Protein AF-A0A835R8L6-F1 (afdb_monomer_lite)

Radius of gyration: 26.51 Å; chains: 1; bounding box: 68×53×68 Å

Foldseek 3Di:
DAADDPVCVVPPVLDDPVRGRPHPLLSDQEAEDPDDDDVVLVVVLVSCLVSQHKYWYKDDDVPDIDIDIDGHPPDDTPPPDDDDDPDDDDPCCLQQNPDDPVSVVCCVPVAVCCLQPNDPPDDGPVCVVVPPDDDDDPPPPLSDDDPPDDPVNSVQSCLCVPQAVSLVVSVVPVVVPPPHDRRDRDHPCNQDDPPPPDPQPPPPDPPDDDDDPDSCVSVVNPDPPDDDDSNRD

Structure (mmCIF, N/CA/C/O backbone):
data_AF-A0A835R8L6-F1
#
_entry.id   AF-A0A835R8L6-F1
#
loop_
_atom_site.group_PDB
_atom_site.id
_atom_site.type_symbol
_atom_site.label_atom_id
_atom_site.label_alt_id
_atom_site.label_comp_id
_atom_site.label_asym_id
_atom_site.label_entity_id
_atom_site.label_seq_id
_atom_site.pdbx_PDB_ins_code
_atom_site.Cartn_x
_atom_site.Cartn_y
_atom_site.Cartn_z
_atom_site.occupancy
_atom_site.B_iso_or_equiv
_atom_site.auth_seq_id
_atom_site.auth_comp_id
_atom_site.auth_asym_id
_atom_site.auth_atom_id
_atom_site.pdbx_PDB_model_num
ATOM 1 N N . MET A 1 1 ? -18.644 11.597 12.239 1.00 60.28 1 MET A N 1
ATOM 2 C CA . MET A 1 1 ? -18.758 10.488 13.216 1.00 60.28 1 MET A CA 1
ATOM 3 C C . MET A 1 1 ? -19.871 9.577 12.737 1.00 60.28 1 MET A C 1
ATOM 5 O O . MET A 1 1 ? -20.845 10.102 12.219 1.00 60.28 1 MET A O 1
ATOM 9 N N . ASP A 1 2 ? -19.718 8.259 12.864 1.00 77.31 2 ASP A N 1
ATOM 10 C CA . ASP A 1 2 ? -20.694 7.284 12.361 1.00 77.31 2 ASP A CA 1
ATOM 11 C C . ASP A 1 2 ? -21.928 7.202 13.287 1.00 77.31 2 ASP A C 1
ATOM 13 O O . ASP A 1 2 ? -21.902 6.578 14.355 1.00 77.31 2 ASP A O 1
ATOM 17 N N . THR A 1 3 ? -22.989 7.921 12.921 1.00 86.31 3 THR A N 1
ATOM 18 C CA . THR A 1 3 ? -24.247 8.023 13.678 1.00 86.31 3 THR A CA 1
ATOM 19 C C . THR A 1 3 ? -25.328 7.127 13.092 1.00 86.31 3 THR A C 1
ATOM 21 O O . THR A 1 3 ? -25.325 6.824 11.903 1.00 86.31 3 THR A O 1
ATOM 24 N N . ILE A 1 4 ? -26.270 6.695 13.929 1.00 87.81 4 ILE A N 1
ATOM 25 C CA . ILE A 1 4 ? -27.391 5.860 13.492 1.00 87.81 4 ILE A CA 1
ATOM 26 C C . ILE A 1 4 ? -28.404 6.726 12.751 1.00 87.81 4 ILE A C 1
ATOM 28 O O . ILE A 1 4 ? -28.969 7.664 13.316 1.00 87.81 4 ILE A O 1
ATOM 32 N N . GLU A 1 5 ? -28.676 6.361 11.507 1.00 90.75 5 GLU A N 1
ATOM 33 C CA . GLU A 1 5 ? -29.711 6.966 10.679 1.00 90.75 5 GLU A CA 1
ATOM 34 C C . GLU A 1 5 ? -30.917 6.039 10.535 1.00 90.75 5 GLU A C 1
ATOM 36 O O . GLU A 1 5 ? -30.797 4.814 10.603 1.00 90.75 5 GLU A O 1
ATOM 41 N N . VAL A 1 6 ? -32.083 6.615 10.228 1.00 90.44 6 VAL A N 1
ATOM 42 C CA . VAL A 1 6 ? -33.292 5.842 9.890 1.00 90.44 6 VAL A CA 1
ATOM 43 C C . VAL A 1 6 ? -33.015 4.883 8.725 1.00 90.44 6 VAL A C 1
ATOM 45 O O . VAL A 1 6 ? -33.456 3.736 8.743 1.00 90.44 6 VAL A O 1
ATOM 48 N N . SER A 1 7 ? -32.195 5.320 7.761 1.00 91.38 7 SER A N 1
ATOM 49 C CA . SER A 1 7 ? -31.757 4.524 6.611 1.00 91.38 7 SER A CA 1
ATOM 50 C C . SER A 1 7 ? -31.019 3.243 7.007 1.00 91.38 7 SER A C 1
ATOM 52 O O . SER A 1 7 ? -30.950 2.325 6.201 1.00 91.38 7 SER A O 1
ATOM 54 N N . ASN A 1 8 ? -30.433 3.161 8.208 1.00 88.19 8 ASN A N 1
ATOM 55 C CA . ASN A 1 8 ? -29.652 2.012 8.668 1.00 88.19 8 ASN A CA 1
ATOM 56 C C . ASN A 1 8 ? -30.533 0.884 9.229 1.00 88.19 8 ASN A C 1
ATOM 58 O O . ASN A 1 8 ? -30.139 -0.283 9.180 1.00 88.19 8 ASN A O 1
ATOM 62 N N . LEU A 1 9 ? -31.725 1.217 9.733 1.00 88.25 9 LEU A N 1
ATOM 63 C CA . LEU A 1 9 ? -32.583 0.299 10.491 1.00 88.25 9 LEU A CA 1
ATOM 64 C C . LEU A 1 9 ? -33.097 -0.885 9.660 1.00 88.25 9 LEU A C 1
ATOM 66 O O . LEU A 1 9 ? -33.403 -1.934 10.215 1.00 88.25 9 LEU A O 1
ATOM 70 N N . ASN A 1 10 ? -33.143 -0.755 8.332 1.00 89.44 10 ASN A N 1
ATOM 71 C CA . ASN A 1 10 ? -33.590 -1.823 7.435 1.00 89.44 10 ASN A CA 1
ATOM 72 C C . ASN A 1 10 ? -32.601 -2.999 7.315 1.00 89.44 10 ASN A C 1
ATOM 74 O O . ASN A 1 10 ? -32.997 -4.074 6.879 1.00 89.44 10 ASN A O 1
ATOM 78 N N . ARG A 1 11 ? -31.319 -2.795 7.654 1.00 87.12 11 ARG A N 1
ATOM 79 C CA . ARG A 1 11 ? -30.248 -3.795 7.463 1.00 87.12 11 ARG A CA 1
ATOM 80 C C . ARG A 1 11 ? -29.307 -3.957 8.659 1.00 87.12 11 ARG A C 1
ATOM 82 O O . ARG A 1 11 ? -28.435 -4.816 8.635 1.00 87.12 11 ARG A O 1
ATOM 89 N N . GLN A 1 12 ? -29.463 -3.141 9.702 1.00 85.06 12 GLN A N 1
ATOM 90 C CA . GLN A 1 12 ? -28.640 -3.163 10.916 1.00 85.06 12 GLN A CA 1
ATOM 91 C C . GLN A 1 12 ? -29.543 -3.408 12.130 1.00 85.06 12 GLN A C 1
ATOM 93 O O . GLN A 1 12 ? -29.882 -2.491 12.873 1.00 85.06 12 GLN A O 1
ATOM 98 N N . PHE A 1 13 ? -29.941 -4.671 12.315 1.00 85.88 13 PHE A N 1
ATOM 99 C CA . PHE A 1 13 ? -30.957 -5.110 13.286 1.00 85.88 13 PHE A CA 1
ATOM 100 C C . PHE A 1 13 ? -30.619 -4.823 14.762 1.00 85.88 13 PHE A C 1
ATOM 102 O O . PHE A 1 13 ? -31.497 -4.876 15.620 1.00 85.88 13 PHE A O 1
ATOM 109 N N . LEU A 1 14 ? -29.355 -4.517 15.071 1.00 82.44 14 LEU A N 1
ATOM 110 C CA . LEU A 1 14 ? -28.913 -4.121 16.412 1.00 82.44 14 LEU A CA 1
ATOM 111 C C . LEU A 1 14 ? -29.395 -2.712 16.800 1.00 82.44 14 LEU A C 1
ATOM 113 O O . LEU A 1 14 ? -29.395 -2.358 17.979 1.00 82.44 14 LEU A O 1
ATOM 117 N N . PHE A 1 15 ? -29.828 -1.904 15.829 1.00 89.19 15 PHE A N 1
ATOM 118 C CA . PHE A 1 15 ? -30.294 -0.543 16.059 1.00 89.19 15 PHE A CA 1
ATOM 119 C C . PHE A 1 15 ? -31.819 -0.458 16.060 1.00 89.19 15 PHE A C 1
ATOM 121 O O . PHE A 1 15 ? -32.512 -1.134 15.305 1.00 89.19 15 PHE A O 1
ATOM 128 N N . ARG A 1 16 ? -32.349 0.398 16.935 1.00 88.56 16 ARG A N 1
ATOM 129 C CA . ARG A 1 16 ? -33.781 0.671 17.081 1.00 88.56 16 ARG A CA 1
ATOM 130 C C . ARG A 1 16 ? -34.057 2.130 16.742 1.00 88.56 16 ARG A C 1
ATOM 132 O O . ARG A 1 16 ? -33.144 2.952 16.778 1.00 88.56 16 ARG A O 1
ATOM 139 N N . GLN A 1 17 ? -35.324 2.470 16.505 1.00 89.44 17 GLN A N 1
ATOM 140 C CA . GLN A 1 17 ? -35.743 3.857 16.263 1.00 89.44 17 GLN A CA 1
ATOM 141 C C . GLN A 1 17 ? -35.284 4.811 17.383 1.00 89.44 17 GLN A C 1
ATOM 143 O O . GLN A 1 17 ? -34.898 5.942 17.113 1.00 89.44 17 GLN A O 1
ATOM 148 N N . SER A 1 18 ? -35.244 4.333 18.632 1.00 89.56 18 SER A N 1
ATOM 149 C CA . SER A 1 18 ? -34.748 5.076 19.801 1.00 89.56 18 SER A CA 1
ATOM 150 C C . SER A 1 18 ? -33.251 5.407 19.758 1.00 89.56 18 SER A C 1
ATOM 152 O O . SER A 1 18 ? -32.790 6.248 20.527 1.00 89.56 18 SER A O 1
ATOM 154 N N . HIS A 1 19 ? -32.475 4.739 18.903 1.00 88.44 19 HIS A N 1
ATOM 155 C CA . HIS A 1 19 ? -31.030 4.936 18.788 1.00 88.44 19 HIS A CA 1
ATOM 156 C C . HIS A 1 19 ? -30.656 5.930 17.680 1.00 88.44 19 HIS A C 1
ATOM 158 O O . HIS A 1 19 ? -29.487 6.292 17.569 1.00 88.44 19 HIS A O 1
ATOM 164 N N . VAL A 1 20 ? -31.616 6.390 16.870 1.00 88.94 20 VAL A N 1
ATOM 165 C CA . VAL A 1 20 ? -31.370 7.353 15.785 1.00 88.94 20 VAL A CA 1
ATOM 166 C C . VAL A 1 20 ? -30.758 8.642 16.346 1.00 88.94 20 VAL A C 1
ATOM 168 O O . VAL A 1 20 ? -31.203 9.164 17.365 1.00 88.94 20 VAL A O 1
ATOM 171 N N . GLY A 1 21 ? -29.699 9.131 15.698 1.00 86.69 21 GLY A N 1
ATOM 172 C CA . GLY A 1 21 ? -28.914 10.288 16.142 1.00 86.69 21 GLY A CA 1
ATOM 173 C C . GLY A 1 21 ? -27.845 9.971 17.197 1.00 86.69 21 GLY A C 1
ATOM 174 O O . GLY A 1 21 ? -26.979 10.807 17.455 1.00 86.69 21 GLY A O 1
ATOM 175 N N . GLN A 1 22 ? -27.841 8.768 17.780 1.00 85.62 22 GLN A N 1
ATOM 176 C CA . GLN A 1 22 ? -26.763 8.328 18.666 1.00 85.62 22 GLN A CA 1
ATOM 177 C C . GLN A 1 22 ? -25.575 7.789 17.858 1.00 85.62 22 GLN A C 1
ATOM 179 O O . GLN A 1 22 ? -25.718 7.311 16.730 1.00 85.62 22 GLN A O 1
ATOM 184 N N . SER A 1 23 ? -24.381 7.837 18.455 1.00 83.56 23 SER A N 1
ATOM 185 C CA . SER A 1 23 ? -23.208 7.146 17.909 1.00 83.56 23 SER A CA 1
ATOM 186 C C . SER A 1 23 ? -23.468 5.641 17.881 1.00 83.56 23 SER A C 1
ATOM 188 O O . SER A 1 23 ? -23.881 5.076 18.899 1.00 83.56 23 SER A O 1
ATOM 190 N N . LYS A 1 24 ? -23.176 4.987 16.749 1.00 84.31 24 LYS A N 1
ATOM 191 C CA . LYS A 1 24 ? -23.297 3.525 16.622 1.00 84.31 24 LYS A CA 1
ATOM 192 C C . LYS A 1 24 ? -22.499 2.803 17.698 1.00 84.31 24 LYS A C 1
ATOM 194 O O . LYS A 1 24 ? -23.000 1.859 18.300 1.00 84.31 24 LYS A O 1
ATOM 199 N N . ALA A 1 25 ? -21.304 3.311 18.003 1.00 83.62 25 ALA A N 1
ATOM 200 C CA . ALA A 1 25 ? -20.423 2.721 19.000 1.00 83.62 25 ALA A CA 1
ATOM 201 C C . ALA A 1 25 ? -21.069 2.619 20.390 1.00 83.62 25 ALA A C 1
ATOM 203 O O . ALA A 1 25 ? -20.891 1.605 21.052 1.00 83.62 25 ALA A O 1
ATOM 204 N N . LYS A 1 26 ? -21.876 3.610 20.806 1.00 87.12 26 LYS A N 1
ATOM 205 C CA . LYS A 1 26 ? -22.526 3.627 22.133 1.00 87.12 26 LYS A CA 1
ATOM 206 C C . LYS A 1 26 ? -23.540 2.502 22.350 1.00 87.12 26 LYS A C 1
ATOM 208 O O . LYS A 1 26 ? -23.900 2.239 23.490 1.00 87.12 26 LYS A O 1
ATOM 213 N N . GLN A 1 27 ? -24.022 1.868 21.283 1.00 88.31 27 GLN A N 1
ATOM 214 C CA . GLN A 1 27 ? -24.970 0.758 21.398 1.00 88.31 27 GLN A CA 1
ATOM 215 C C . GLN A 1 27 ? -24.287 -0.570 21.743 1.00 88.31 27 GLN A C 1
ATOM 217 O O . GLN A 1 27 ? -24.970 -1.540 22.062 1.00 88.31 27 GLN A O 1
ATOM 222 N N . PHE A 1 28 ? -22.955 -0.634 21.669 1.00 89.81 28 PHE A N 1
ATOM 223 C CA . PHE A 1 28 ? -22.197 -1.848 21.940 1.00 89.81 28 PHE A CA 1
ATOM 224 C C . PHE A 1 28 ? -21.616 -1.833 23.353 1.00 89.81 28 PHE A C 1
ATOM 226 O O . PHE A 1 28 ? -21.153 -0.807 23.845 1.00 89.81 28 PHE A O 1
ATOM 233 N N . SER A 1 29 ? -21.594 -3.000 23.996 1.00 94.00 29 SER A N 1
ATOM 234 C CA . SER A 1 29 ? -20.930 -3.181 25.294 1.00 94.00 29 SER A CA 1
ATOM 235 C C . SER A 1 29 ? -19.412 -3.333 25.162 1.00 94.00 29 SER A C 1
ATOM 237 O O . SER A 1 29 ? -18.676 -3.037 26.099 1.00 94.00 29 SER A O 1
ATOM 239 N N . VAL A 1 30 ? -18.949 -3.813 24.008 1.00 94.94 30 VAL A N 1
ATOM 240 C CA . VAL A 1 30 ? -17.540 -4.011 23.664 1.00 94.94 30 VAL A CA 1
ATOM 241 C C . VAL A 1 30 ? -17.387 -3.922 22.147 1.00 94.94 30 VAL A C 1
ATOM 243 O O . VAL A 1 30 ? -18.286 -4.333 21.411 1.00 94.94 30 VAL A O 1
ATOM 246 N N . VAL A 1 31 ? -16.255 -3.402 21.680 1.00 95.38 31 VAL A N 1
ATOM 247 C CA . VAL A 1 31 ? -15.871 -3.400 20.262 1.00 95.38 31 VAL A CA 1
ATOM 248 C C . VAL A 1 31 ? -14.660 -4.309 20.075 1.00 95.38 31 VAL A C 1
ATOM 250 O O . VAL A 1 31 ? -13.718 -4.256 20.863 1.00 95.38 31 VAL A O 1
ATOM 253 N N . LEU A 1 32 ? -14.687 -5.146 19.039 1.00 96.81 32 LEU A N 1
ATOM 254 C CA . LEU A 1 32 ? -13.608 -6.068 18.683 1.00 96.81 32 LEU A CA 1
ATOM 255 C C . LEU A 1 32 ? -13.028 -5.644 17.332 1.00 96.81 32 LEU A C 1
ATOM 257 O O . LEU A 1 32 ? -13.742 -5.663 16.329 1.00 96.81 32 LEU A O 1
ATOM 261 N N . ASN A 1 33 ? -11.749 -5.281 17.295 1.00 96.06 33 ASN A N 1
ATOM 262 C CA . ASN A 1 33 ? -11.063 -4.981 16.045 1.00 96.06 33 ASN A CA 1
ATOM 263 C C . ASN A 1 33 ? -10.452 -6.245 15.432 1.00 96.06 33 ASN A C 1
ATOM 265 O O . ASN A 1 33 ? -9.761 -7.012 16.100 1.00 96.06 33 ASN A O 1
ATOM 269 N N . GLY A 1 34 ? -10.676 -6.394 14.127 1.00 92.75 34 GLY A N 1
ATOM 270 C CA . GLY A 1 34 ? -10.041 -7.362 13.227 1.00 92.75 34 GLY A CA 1
ATOM 271 C C . GLY A 1 34 ? -9.670 -6.683 11.907 1.00 92.75 34 GLY A C 1
ATOM 272 O O . GLY A 1 34 ? -9.966 -7.189 10.832 1.00 92.75 34 GLY A O 1
ATOM 273 N N . LEU A 1 35 ? -9.132 -5.466 12.009 1.00 93.69 35 LEU A N 1
ATOM 274 C CA . LEU A 1 35 ? -8.814 -4.590 10.881 1.00 93.69 35 LEU A CA 1
ATOM 275 C C . LEU A 1 35 ? -7.396 -4.863 10.374 1.00 93.69 35 LEU A C 1
ATOM 277 O O . LEU A 1 35 ? -6.556 -5.353 11.124 1.00 93.69 35 LEU A O 1
ATOM 281 N N . ASP A 1 36 ? -7.102 -4.499 9.130 1.00 92.19 36 ASP A N 1
ATOM 282 C CA . ASP A 1 36 ? -5.803 -4.718 8.482 1.00 92.19 36 ASP A CA 1
ATOM 283 C C . ASP A 1 36 ? -4.957 -3.439 8.360 1.00 92.19 36 ASP A C 1
ATOM 285 O O . ASP A 1 36 ? -3.729 -3.501 8.408 1.00 92.19 36 ASP A O 1
ATOM 289 N N . ASN A 1 37 ? -5.583 -2.263 8.322 1.00 89.38 37 ASN A N 1
ATOM 290 C CA . ASN A 1 37 ? -4.915 -0.980 8.117 1.00 89.38 37 ASN A CA 1
ATOM 291 C C . ASN A 1 37 ? -4.870 -0.113 9.387 1.00 89.38 37 ASN A C 1
ATOM 293 O O . ASN A 1 37 ? -5.690 -0.229 10.300 1.00 89.38 37 ASN A O 1
ATOM 297 N N . LEU A 1 38 ? -3.857 0.750 9.471 1.00 91.44 38 LEU A N 1
ATOM 298 C CA . LEU A 1 38 ? -3.595 1.561 10.661 1.00 91.44 38 LEU A CA 1
ATOM 299 C C . LEU A 1 38 ? -4.632 2.678 10.853 1.00 91.44 38 LEU A C 1
ATOM 301 O O . LEU A 1 38 ? -4.996 2.990 11.987 1.00 91.44 38 LEU A O 1
ATOM 305 N N . ASP A 1 39 ? -5.126 3.266 9.766 1.00 91.50 39 ASP A N 1
ATOM 306 C CA . ASP A 1 39 ? -6.015 4.427 9.834 1.00 91.50 39 ASP A CA 1
ATOM 307 C C . ASP A 1 39 ? -7.425 4.058 10.296 1.00 91.50 39 ASP A C 1
ATOM 309 O O . ASP A 1 39 ? -7.984 4.744 11.155 1.00 91.50 39 ASP A O 1
ATOM 313 N N . ALA A 1 40 ? -7.965 2.922 9.848 1.00 92.88 40 ALA A N 1
ATOM 314 C CA . ALA A 1 40 ? -9.220 2.389 10.367 1.00 92.88 40 ALA A CA 1
ATOM 315 C C . ALA A 1 40 ? -9.103 2.030 11.856 1.00 92.88 40 ALA A C 1
ATOM 317 O O . ALA A 1 40 ? -9.984 2.384 12.641 1.00 92.88 40 ALA A O 1
ATOM 318 N N . ARG A 1 41 ? -7.989 1.414 12.284 1.00 95.38 41 ARG A N 1
ATOM 319 C CA . ARG A 1 41 ? -7.735 1.133 13.711 1.00 95.38 41 ARG A CA 1
ATOM 320 C C . ARG A 1 41 ? -7.726 2.411 14.549 1.00 95.38 41 ARG A C 1
ATOM 322 O O . ARG A 1 41 ? -8.401 2.474 15.574 1.00 95.38 41 ARG A O 1
ATOM 329 N N . ARG A 1 42 ? -7.025 3.459 14.094 1.00 94.94 42 ARG A N 1
ATOM 330 C CA . ARG A 1 42 ? -7.023 4.790 14.738 1.00 94.94 42 ARG A CA 1
ATOM 331 C C . ARG A 1 42 ? -8.425 5.391 14.799 1.00 94.94 42 ARG A C 1
ATOM 333 O O . ARG A 1 42 ? -8.820 5.937 15.827 1.00 94.94 42 ARG A O 1
ATOM 340 N N . HIS A 1 43 ? -9.193 5.272 13.719 1.00 94.00 43 HIS A N 1
ATOM 341 C CA . HIS A 1 43 ? -10.567 5.757 13.675 1.00 94.00 43 HIS A CA 1
ATOM 342 C C . HIS A 1 43 ? -11.445 5.070 14.730 1.00 94.00 43 HIS A C 1
ATOM 344 O O . HIS A 1 43 ? -12.095 5.753 15.524 1.00 94.00 43 HIS A O 1
ATOM 350 N N . VAL A 1 44 ? -11.412 3.735 14.795 1.00 94.56 44 VAL A N 1
ATOM 351 C CA . VAL A 1 44 ? -12.183 2.966 15.783 1.00 94.56 44 VAL A CA 1
ATOM 352 C C . VAL A 1 44 ? -11.702 3.239 17.208 1.00 94.56 44 VAL A C 1
ATOM 354 O O . VAL A 1 44 ? -12.535 3.411 18.096 1.00 94.56 44 VAL A O 1
ATOM 357 N N . ASN A 1 45 ? -10.391 3.373 17.435 1.00 96.06 45 ASN A N 1
ATOM 358 C CA . ASN A 1 45 ? -9.834 3.778 18.730 1.00 96.06 45 ASN A CA 1
ATOM 359 C C . ASN A 1 45 ? -10.457 5.092 19.227 1.00 96.06 45 ASN A C 1
ATOM 361 O O . ASN A 1 45 ? -11.011 5.144 20.325 1.00 96.06 45 ASN A O 1
ATOM 365 N N . ARG A 1 46 ? -10.438 6.143 18.398 1.00 95.25 46 ARG A N 1
ATOM 366 C CA . ARG A 1 46 ? -11.023 7.452 18.743 1.00 95.25 46 ARG A CA 1
ATOM 367 C C . ARG A 1 46 ? -12.530 7.365 18.961 1.00 95.25 46 ARG A C 1
ATOM 369 O O . ARG A 1 46 ? -13.049 7.997 19.879 1.00 95.25 46 ARG A O 1
ATOM 376 N N . LEU A 1 47 ? -13.225 6.561 18.156 1.00 93.12 47 LEU A N 1
ATOM 377 C CA . LEU A 1 47 ? -14.661 6.332 18.300 1.00 93.12 47 LEU A CA 1
ATOM 378 C C . LEU A 1 47 ? -14.997 5.664 19.644 1.00 93.12 47 LEU A C 1
ATOM 380 O O . LEU A 1 47 ? -15.909 6.119 20.332 1.00 93.12 47 LEU A O 1
ATOM 384 N N . CYS A 1 48 ? -14.236 4.645 20.053 1.00 94.38 48 CYS A N 1
ATOM 385 C CA . CYS A 1 48 ? -14.421 3.936 21.324 1.00 94.38 48 CYS A CA 1
ATOM 386 C C . CYS A 1 48 ? -14.089 4.823 22.532 1.00 94.38 48 CYS A C 1
ATOM 388 O O . CYS A 1 48 ? -14.835 4.839 23.510 1.00 94.38 48 CYS A O 1
ATOM 390 N N . LEU A 1 49 ? -13.033 5.642 22.443 1.00 94.62 49 LEU A N 1
ATOM 391 C CA . LEU A 1 49 ? -12.706 6.646 23.464 1.00 94.62 49 LEU A CA 1
ATOM 392 C C . LEU A 1 49 ? -13.811 7.706 23.619 1.00 94.62 49 LEU A C 1
ATOM 394 O O . LEU A 1 49 ? -14.115 8.127 24.737 1.00 94.62 49 LEU A O 1
ATOM 398 N N . ALA A 1 50 ? -14.419 8.146 22.515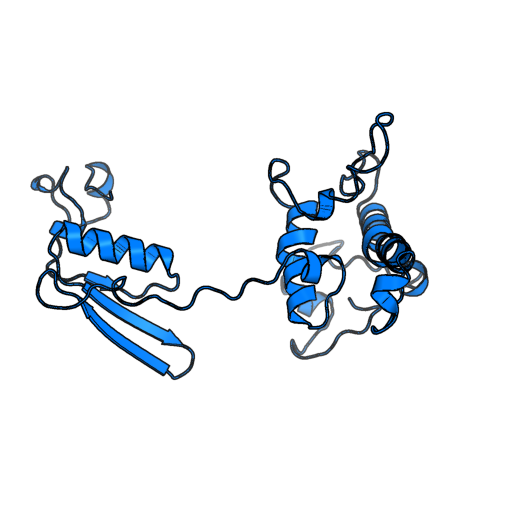 1.00 92.44 50 ALA A N 1
ATOM 399 C CA . ALA A 1 50 ? -15.515 9.114 22.540 1.00 92.44 50 ALA A CA 1
ATOM 400 C C . ALA A 1 50 ? -16.831 8.501 23.052 1.00 92.44 50 ALA A C 1
ATOM 402 O O . ALA A 1 50 ? -17.603 9.172 23.734 1.00 92.44 50 ALA A O 1
ATOM 403 N N . ALA A 1 51 ? -17.088 7.232 22.728 1.00 92.06 51 ALA A N 1
ATOM 404 C CA . ALA A 1 51 ? -18.275 6.499 23.162 1.00 92.06 51 ALA A CA 1
ATOM 405 C C . ALA A 1 51 ? -18.159 5.914 24.580 1.00 92.06 51 ALA A C 1
ATOM 407 O O . ALA A 1 51 ? -19.179 5.516 25.132 1.00 92.06 51 ALA A O 1
ATOM 408 N N . GLU A 1 52 ? -16.951 5.886 25.152 1.00 94.56 52 GLU A N 1
ATOM 409 C CA . GLU A 1 52 ? -16.622 5.240 26.434 1.00 94.56 52 GLU A CA 1
ATOM 410 C C . GLU A 1 52 ? -16.910 3.734 26.450 1.00 94.56 52 GLU A C 1
ATOM 412 O O . GLU A 1 52 ? -17.297 3.158 27.463 1.00 94.56 52 GLU A O 1
ATOM 417 N N . VAL A 1 53 ? -16.678 3.088 25.307 1.00 95.75 53 VAL A N 1
ATOM 418 C CA . VAL A 1 53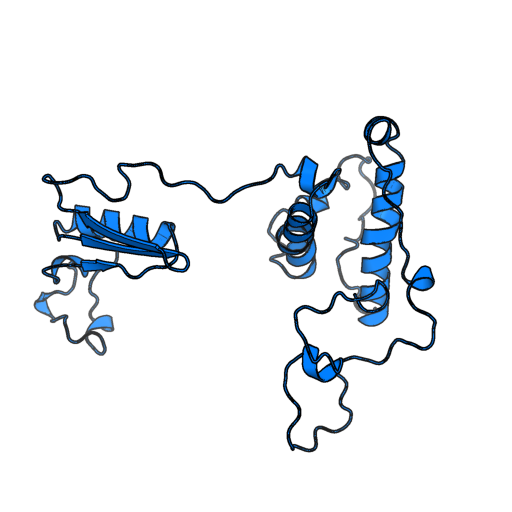 ? -16.873 1.649 25.121 1.00 95.75 53 VAL A CA 1
ATOM 419 C C . VAL A 1 53 ? -15.507 0.955 25.102 1.00 95.75 53 VAL A C 1
ATOM 421 O O . VAL A 1 53 ? -14.612 1.422 24.394 1.00 95.75 53 VAL A O 1
ATOM 424 N N . PRO A 1 54 ? -15.309 -0.140 25.863 1.00 97.50 54 PRO A N 1
ATOM 425 C CA . PRO A 1 54 ? -14.086 -0.937 25.806 1.00 97.50 54 PRO A CA 1
ATOM 426 C C . PRO A 1 54 ? -13.784 -1.445 24.392 1.00 97.50 54 PRO A C 1
ATOM 428 O O . PRO A 1 54 ? -14.663 -1.988 23.719 1.00 97.50 54 PRO A O 1
ATOM 431 N N . LEU A 1 55 ? -12.527 -1.317 23.971 1.00 97.81 55 LEU A N 1
ATOM 432 C CA . LEU A 1 55 ? -12.023 -1.819 22.695 1.00 97.81 55 LEU A CA 1
ATOM 433 C C . LEU A 1 55 ? -11.050 -2.975 22.936 1.00 97.81 55 LEU A C 1
ATOM 435 O O . LEU A 1 55 ? -10.096 -2.833 23.697 1.00 97.81 55 LEU A O 1
ATOM 439 N N . ILE A 1 56 ? -11.256 -4.096 22.252 1.00 98.06 56 ILE A N 1
ATOM 440 C CA . ILE A 1 56 ? -10.268 -5.169 22.131 1.00 98.06 56 ILE A CA 1
ATOM 441 C C . ILE A 1 56 ? -9.622 -5.040 20.756 1.00 98.06 56 ILE A C 1
ATOM 443 O O . ILE A 1 56 ? -10.276 -5.229 19.732 1.00 98.06 56 ILE A O 1
ATOM 447 N N . GLU A 1 57 ? -8.341 -4.693 20.740 1.00 97.06 57 GLU A N 1
ATOM 448 C CA . GLU A 1 57 ? -7.535 -4.622 19.527 1.00 97.06 57 GLU A CA 1
ATOM 449 C C . GLU A 1 57 ? -6.830 -5.954 19.297 1.00 97.06 57 GLU A C 1
ATOM 451 O O . GLU A 1 57 ? -6.305 -6.560 20.233 1.00 97.06 57 GLU A O 1
ATOM 456 N N . SER A 1 58 ? -6.785 -6.394 18.042 1.00 96.44 58 SER A N 1
ATOM 457 C CA . SER A 1 58 ? -6.034 -7.580 17.655 1.00 96.44 58 SER A CA 1
ATOM 458 C C . SER A 1 58 ? -5.322 -7.382 16.320 1.00 96.44 58 SER A C 1
ATOM 460 O O . SER A 1 58 ? -5.711 -6.563 15.484 1.00 96.44 58 SER A O 1
ATOM 462 N N . GLY A 1 59 ? -4.239 -8.125 16.118 1.00 94.38 59 GLY A N 1
ATOM 463 C CA . GLY A 1 59 ? -3.526 -8.145 14.849 1.00 94.38 59 GLY A CA 1
ATOM 464 C C . GLY A 1 59 ? -2.641 -9.373 14.723 1.00 94.38 59 GLY A C 1
ATOM 465 O O . GLY A 1 59 ? -2.222 -9.951 15.725 1.00 94.38 59 GLY A O 1
ATOM 466 N N . THR A 1 60 ? -2.369 -9.760 13.481 1.00 94.88 60 THR A N 1
ATOM 467 C CA . THR A 1 60 ? -1.570 -10.937 13.130 1.00 94.88 60 THR A CA 1
ATOM 468 C C . THR A 1 60 ? -0.595 -10.602 12.008 1.00 94.88 60 THR A C 1
ATOM 470 O O . THR A 1 60 ? -0.964 -9.899 11.068 1.00 94.88 60 THR A O 1
ATOM 473 N N . THR A 1 61 ? 0.614 -11.156 12.068 1.00 91.69 61 THR A N 1
ATOM 474 C CA . THR A 1 61 ? 1.624 -11.093 11.005 1.00 91.69 61 THR A CA 1
ATOM 475 C C . THR A 1 61 ? 2.318 -12.451 10.909 1.00 91.69 61 THR A C 1
ATOM 477 O O . THR A 1 61 ? 3.098 -12.822 11.788 1.00 91.69 61 THR A O 1
ATOM 480 N N . GLY A 1 62 ? 2.048 -13.210 9.842 1.00 94.06 62 GLY A N 1
ATOM 481 C CA . GLY A 1 62 ? 2.535 -14.588 9.718 1.00 94.06 62 GLY A CA 1
ATOM 482 C C . GLY A 1 62 ? 2.011 -15.469 10.860 1.00 94.06 62 GLY A C 1
ATOM 483 O O . GLY A 1 62 ? 0.809 -15.518 11.093 1.00 94.06 62 GLY A O 1
ATOM 484 N N . PHE A 1 63 ? 2.912 -16.132 11.592 1.00 95.00 63 PHE A N 1
ATOM 485 C CA . PHE A 1 63 ? 2.572 -16.950 12.768 1.00 95.00 63 PHE A CA 1
ATOM 486 C C . PHE A 1 63 ? 2.481 -16.157 14.081 1.00 95.00 63 PHE A C 1
ATOM 488 O O . PHE A 1 63 ? 2.195 -16.733 15.129 1.00 95.00 63 PHE A O 1
ATOM 495 N N . LEU A 1 64 ? 2.770 -14.855 14.049 1.00 96.00 64 LEU A N 1
ATOM 496 C CA . LEU A 1 64 ? 2.735 -13.995 15.227 1.00 96.00 64 LEU A CA 1
ATOM 497 C C . LEU A 1 64 ? 1.395 -13.271 15.309 1.00 96.00 64 LEU A C 1
ATOM 499 O O . LEU A 1 64 ? 0.817 -12.886 14.292 1.00 96.00 64 LEU A O 1
ATOM 503 N N . GLY A 1 65 ? 0.934 -13.028 16.529 1.00 94.94 65 GLY A N 1
ATOM 504 C CA . GLY A 1 65 ? -0.240 -12.209 16.776 1.00 94.94 65 GLY A CA 1
ATOM 505 C C . GLY A 1 65 ? -0.236 -11.622 18.174 1.00 94.94 65 GLY A C 1
ATOM 506 O O . GLY A 1 65 ? 0.511 -12.056 19.053 1.00 94.94 65 GLY A O 1
ATOM 507 N N . GLN A 1 66 ? -1.081 -10.620 18.367 1.00 95.06 66 GLN A N 1
ATOM 508 C CA . GLN A 1 66 ? -1.246 -9.937 19.639 1.00 95.06 66 GLN A CA 1
ATOM 509 C C . GLN A 1 66 ? -2.704 -9.548 19.858 1.00 95.06 66 GLN A C 1
ATOM 511 O O . GLN A 1 66 ? -3.448 -9.307 18.904 1.00 95.06 66 GLN A O 1
ATOM 516 N N . VAL A 1 67 ? -3.078 -9.436 21.130 1.00 97.19 67 VAL A N 1
ATOM 517 C CA . VAL A 1 67 ? -4.369 -8.906 21.570 1.00 97.19 67 VAL A CA 1
ATOM 518 C C . VAL A 1 67 ? -4.120 -7.929 22.713 1.00 97.19 67 VAL A C 1
ATOM 520 O O . VAL A 1 67 ? -3.371 -8.239 23.639 1.00 97.19 67 VAL A O 1
ATOM 523 N N . THR A 1 68 ? -4.743 -6.755 22.657 1.00 96.50 68 THR A N 1
ATOM 524 C CA . THR A 1 68 ? -4.666 -5.732 23.707 1.00 96.50 68 THR A CA 1
ATOM 525 C C . THR A 1 68 ? -6.050 -5.185 24.025 1.00 96.50 68 THR A C 1
ATOM 527 O O . THR A 1 68 ? -6.923 -5.116 23.163 1.00 96.50 68 THR A O 1
ATOM 530 N N . VAL A 1 69 ? -6.266 -4.789 25.279 1.00 97.69 69 VAL A N 1
ATOM 531 C CA . VAL A 1 69 ? -7.543 -4.228 25.740 1.00 97.69 69 VAL A CA 1
ATOM 532 C C . VAL A 1 69 ? -7.350 -2.751 26.065 1.00 97.69 69 VAL A C 1
ATOM 534 O O . VAL A 1 69 ? -6.446 -2.391 26.816 1.00 97.69 69 VAL A O 1
ATOM 537 N N . HIS A 1 70 ? -8.215 -1.908 25.508 1.00 97.31 70 HIS A N 1
ATOM 538 C CA . HIS A 1 70 ? -8.200 -0.460 25.652 1.00 97.31 70 HIS A CA 1
ATOM 539 C C . HIS A 1 70 ? -9.484 0.022 26.339 1.00 97.31 70 HIS A C 1
ATOM 541 O O . HIS A 1 70 ? -10.583 -0.094 25.795 1.00 97.31 70 HIS A O 1
ATOM 547 N N . VAL A 1 71 ? -9.346 0.587 27.541 1.00 97.44 71 VAL A N 1
ATOM 548 C CA . VAL A 1 71 ? -10.447 1.140 28.339 1.00 97.44 71 VAL A CA 1
ATOM 549 C C . VAL A 1 71 ? -10.094 2.558 28.778 1.00 97.44 71 VAL A C 1
ATOM 551 O O . VAL A 1 71 ? -9.104 2.777 29.482 1.00 97.44 71 VAL A O 1
ATOM 554 N N . LYS A 1 72 ? -10.928 3.529 28.384 1.00 96.62 72 LYS A N 1
ATOM 555 C CA . LYS A 1 72 ? -10.738 4.953 28.696 1.00 96.62 72 LYS A CA 1
ATOM 556 C C . LYS A 1 72 ? -10.545 5.166 30.201 1.00 96.62 72 LYS A C 1
ATOM 558 O O . LYS A 1 72 ? -11.341 4.694 31.008 1.00 96.62 72 LYS A O 1
ATOM 563 N N . GLY A 1 73 ? -9.478 5.874 30.567 1.00 96.25 73 GLY A N 1
ATOM 564 C CA . GLY A 1 73 ? -9.147 6.190 31.961 1.00 96.25 73 GLY A CA 1
ATOM 565 C C . GLY A 1 73 ? -8.602 5.020 32.790 1.00 96.25 73 GLY A C 1
ATOM 566 O O . GLY A 1 73 ? -8.317 5.223 33.966 1.00 96.25 73 GLY A O 1
ATOM 567 N N . LYS A 1 74 ? -8.443 3.817 32.216 1.00 97.12 74 LYS A N 1
ATOM 568 C CA . LYS A 1 74 ? -7.887 2.645 32.919 1.00 97.12 74 LYS A CA 1
ATOM 569 C C . LYS A 1 74 ? -6.631 2.078 32.264 1.00 97.12 74 LYS A C 1
ATOM 571 O O . LYS A 1 74 ? -5.722 1.666 32.972 1.00 97.12 74 LYS A O 1
ATOM 576 N N . THR A 1 75 ? -6.575 2.046 30.937 1.00 97.44 75 THR A N 1
ATOM 577 C CA . THR A 1 75 ? -5.415 1.559 30.178 1.00 97.44 75 THR A CA 1
ATOM 578 C C . THR A 1 75 ? -4.973 2.611 29.167 1.00 97.44 75 THR A C 1
ATOM 580 O O . THR A 1 75 ? -5.707 3.559 28.878 1.00 97.44 75 THR A O 1
ATOM 583 N N . GLU A 1 76 ? -3.792 2.427 28.577 1.00 96.94 76 GLU A N 1
ATOM 584 C CA . GLU A 1 76 ? -3.409 3.214 27.406 1.00 96.94 76 GLU A CA 1
ATOM 585 C C . GLU A 1 76 ? -4.352 2.937 26.223 1.00 96.94 76 GLU A C 1
ATOM 587 O O . GLU A 1 76 ? -4.943 1.855 26.117 1.00 96.94 76 GLU A O 1
ATOM 592 N N . CYS A 1 77 ? -4.518 3.924 25.342 1.00 96.38 77 CYS A N 1
ATOM 593 C CA . CYS A 1 77 ? -5.249 3.748 24.089 1.00 96.38 77 CYS A CA 1
ATOM 594 C C . CYS A 1 77 ? -4.317 3.236 22.984 1.00 96.38 77 CYS A C 1
ATOM 596 O O . CYS A 1 77 ? -3.093 3.267 23.125 1.00 96.38 77 CYS A O 1
ATOM 598 N N . TYR A 1 78 ? -4.886 2.817 21.853 1.00 96.19 78 TYR A N 1
ATOM 599 C CA . TYR A 1 78 ? -4.107 2.277 20.736 1.00 96.19 78 TYR A CA 1
ATOM 600 C C . TYR A 1 78 ? -3.021 3.247 20.225 1.00 96.19 78 TYR A C 1
ATOM 602 O O . TYR A 1 78 ? -1.936 2.820 19.821 1.00 96.19 78 TYR A O 1
ATOM 610 N N . GLU A 1 79 ? -3.296 4.553 20.287 1.00 95.88 79 GLU A N 1
ATOM 611 C CA . GLU A 1 79 ? -2.437 5.632 19.785 1.00 95.88 79 GLU A CA 1
ATOM 612 C C . GLU A 1 79 ? -1.446 6.194 20.821 1.00 95.88 79 GLU A C 1
ATOM 614 O O . GLU A 1 79 ? -0.645 7.055 20.469 1.00 95.88 79 GLU A O 1
ATOM 619 N N . CYS A 1 80 ? -1.455 5.720 22.075 1.00 95.75 80 CYS A N 1
ATOM 620 C CA . CYS A 1 80 ? -0.502 6.179 23.099 1.00 95.75 80 CYS A CA 1
ATOM 621 C C . CYS A 1 80 ? 0.947 5.793 22.770 1.00 95.75 80 CYS A C 1
ATOM 623 O O . CYS A 1 80 ? 1.866 6.549 23.072 1.00 95.75 80 CYS A O 1
ATOM 625 N N . GLN A 1 81 ? 1.139 4.632 22.136 1.00 91.56 81 GLN A N 1
ATOM 626 C CA . GLN A 1 81 ? 2.445 4.174 21.669 1.00 91.56 81 GLN A CA 1
ATOM 627 C C . GLN A 1 81 ? 2.565 4.403 20.161 1.00 91.56 81 GLN A C 1
ATOM 629 O O . GLN A 1 81 ? 1.731 3.862 19.415 1.00 91.56 81 GLN A O 1
ATOM 634 N N . PRO A 1 82 ? 3.597 5.128 19.689 1.00 90.50 82 PRO A N 1
ATOM 635 C CA . PRO A 1 82 ? 3.799 5.361 18.267 1.00 90.50 82 PRO A CA 1
ATOM 636 C C . PRO A 1 82 ? 3.967 4.026 17.541 1.00 90.50 82 PRO A C 1
ATOM 638 O O . PRO A 1 82 ? 4.756 3.168 17.940 1.00 90.50 82 PRO A O 1
ATOM 641 N N . LYS A 1 83 ? 3.193 3.833 16.471 1.00 88.38 83 LYS A N 1
ATOM 642 C CA . LYS A 1 83 ? 3.309 2.648 15.616 1.00 88.38 83 LYS A CA 1
ATOM 643 C C . LYS A 1 83 ? 4.346 2.911 14.527 1.00 88.38 83 LYS A C 1
ATOM 645 O O . LYS A 1 83 ? 4.410 4.043 14.041 1.00 88.38 83 LYS A O 1
ATOM 650 N N . PRO A 1 84 ? 5.136 1.900 14.128 1.00 85.88 84 PRO A N 1
ATOM 651 C CA . PRO A 1 84 ? 6.075 2.058 13.029 1.00 85.88 84 PRO A CA 1
ATOM 652 C C . PRO A 1 84 ? 5.311 2.487 11.775 1.00 85.88 84 PRO A C 1
ATOM 654 O O . PRO A 1 84 ? 4.333 1.849 11.380 1.00 85.88 84 PRO A O 1
ATOM 657 N N . THR A 1 85 ? 5.729 3.596 11.174 1.00 80.19 85 THR A N 1
ATOM 658 C CA . THR A 1 85 ? 5.174 4.051 9.903 1.00 80.19 85 THR A CA 1
ATOM 659 C C . THR A 1 85 ? 5.658 3.144 8.770 1.00 80.19 85 THR A C 1
ATOM 661 O O . THR A 1 85 ? 6.743 2.555 8.866 1.00 80.19 85 THR A O 1
ATOM 664 N N . PRO A 1 86 ? 4.876 3.008 7.683 1.00 82.00 86 PRO A N 1
ATOM 665 C CA . PRO A 1 86 ? 5.352 2.346 6.477 1.00 82.00 86 PRO A CA 1
ATOM 666 C C . PRO A 1 86 ? 6.688 2.942 6.022 1.00 82.00 86 PRO A C 1
ATOM 668 O O . PRO A 1 86 ? 6.907 4.152 6.115 1.00 82.00 86 PRO A O 1
ATOM 671 N N . LYS A 1 87 ? 7.596 2.088 5.538 1.00 84.81 87 LYS A N 1
ATOM 672 C CA . LYS A 1 87 ? 8.894 2.533 5.020 1.00 84.81 87 LYS A CA 1
ATOM 673 C C . LYS A 1 87 ? 8.660 3.423 3.800 1.00 84.81 87 LYS A C 1
ATOM 675 O O . LYS A 1 87 ? 8.101 2.961 2.813 1.00 84.81 87 LYS A O 1
ATOM 680 N N . SER A 1 88 ? 9.116 4.669 3.880 1.00 88.19 88 SER A N 1
ATOM 681 C CA . SER A 1 88 ? 9.147 5.602 2.755 1.00 88.19 88 SER A CA 1
ATOM 682 C C . SER A 1 88 ? 10.581 5.765 2.259 1.00 88.19 88 SER A C 1
ATOM 684 O O . SER A 1 88 ? 11.532 5.688 3.044 1.00 88.19 88 SER A O 1
ATOM 686 N N . TYR A 1 89 ? 10.735 5.961 0.954 1.00 89.56 89 TYR A N 1
ATOM 687 C CA . TYR A 1 89 ? 12.021 6.134 0.292 1.00 89.56 89 TYR A CA 1
ATOM 688 C C . TYR A 1 89 ? 12.095 7.544 -0.296 1.00 89.56 89 TYR A C 1
ATOM 690 O O . TYR A 1 89 ? 11.113 7.993 -0.886 1.00 89.56 89 TYR A O 1
ATOM 698 N N . PRO A 1 90 ? 13.232 8.253 -0.175 1.00 88.56 90 PRO A N 1
ATOM 699 C CA . PRO A 1 90 ? 13.362 9.582 -0.757 1.00 88.56 90 PRO A CA 1
ATOM 700 C C . PRO A 1 90 ? 13.159 9.547 -2.272 1.00 88.56 90 PRO A C 1
ATOM 702 O O . PRO A 1 90 ? 13.798 8.745 -2.958 1.00 88.56 90 PRO A O 1
ATOM 705 N N . VAL A 1 91 ? 12.344 10.462 -2.797 1.00 87.19 91 VAL A N 1
ATOM 706 C CA . VAL A 1 91 ? 12.022 10.559 -4.231 1.00 87.19 91 VAL A CA 1
ATOM 707 C C . VAL A 1 91 ? 13.288 10.600 -5.086 1.00 87.19 91 VAL A C 1
ATOM 709 O O . VAL A 1 91 ? 13.404 9.843 -6.041 1.00 87.19 91 VAL A O 1
ATOM 712 N N . CYS A 1 92 ? 14.304 11.375 -4.690 1.00 85.81 92 CYS A N 1
ATOM 713 C CA . CYS A 1 92 ? 15.579 11.460 -5.412 1.00 85.81 92 CYS A CA 1
ATOM 714 C C . CYS A 1 92 ? 16.322 10.114 -5.529 1.00 85.81 92 CYS A C 1
ATOM 716 O O . CYS A 1 92 ? 17.068 9.896 -6.485 1.00 85.81 92 CYS A O 1
ATOM 718 N N . THR A 1 93 ? 16.125 9.202 -4.572 1.00 90.12 93 THR A N 1
ATOM 719 C CA . THR A 1 93 ? 16.680 7.843 -4.621 1.00 90.12 93 THR A CA 1
ATOM 720 C C . THR A 1 93 ? 15.892 6.986 -5.604 1.00 90.12 93 THR A C 1
ATOM 722 O O . THR A 1 93 ? 16.492 6.221 -6.349 1.00 90.12 93 THR A O 1
ATOM 725 N N . ILE A 1 94 ? 14.568 7.130 -5.623 1.00 90.88 94 ILE A N 1
ATOM 726 C CA . ILE A 1 94 ? 13.665 6.391 -6.509 1.00 90.88 94 ILE A CA 1
ATOM 727 C C . ILE A 1 94 ? 13.844 6.820 -7.972 1.00 90.88 94 ILE A C 1
ATOM 729 O O . ILE A 1 94 ? 13.901 5.963 -8.846 1.00 90.88 94 ILE A O 1
ATOM 733 N N . THR A 1 95 ? 13.993 8.119 -8.239 1.00 86.75 95 THR A N 1
ATOM 734 C CA . THR A 1 95 ? 14.040 8.668 -9.603 1.00 86.75 95 THR A CA 1
ATOM 735 C C . THR A 1 95 ? 15.434 8.691 -10.222 1.00 86.75 95 THR A C 1
ATOM 737 O O . THR A 1 95 ? 15.565 8.426 -11.411 1.00 86.75 95 THR A O 1
ATOM 740 N N . ASN A 1 96 ? 16.485 9.001 -9.452 1.00 86.12 96 ASN A N 1
ATOM 741 C CA . ASN A 1 96 ? 17.819 9.213 -10.030 1.00 86.12 96 ASN A CA 1
ATOM 742 C C . ASN A 1 96 ? 18.796 8.076 -9.740 1.00 86.12 96 ASN A C 1
ATOM 744 O O . ASN A 1 96 ? 19.664 7.785 -10.559 1.00 86.12 96 ASN A O 1
ATOM 748 N N . THR A 1 97 ? 18.730 7.474 -8.549 1.00 89.62 97 THR A N 1
ATOM 749 C CA . THR A 1 97 ? 19.774 6.533 -8.123 1.00 89.62 97 THR A CA 1
ATOM 750 C C . THR A 1 97 ? 19.260 5.325 -7.328 1.00 89.62 97 THR A C 1
ATOM 752 O O . THR A 1 97 ? 19.696 5.088 -6.192 1.00 89.62 97 THR A O 1
ATOM 755 N N . PRO A 1 98 ? 18.358 4.517 -7.912 1.00 93.19 98 PRO A N 1
ATOM 756 C CA . PRO A 1 98 ? 17.871 3.311 -7.262 1.00 93.19 98 PRO A CA 1
ATOM 757 C C . PRO A 1 98 ? 19.011 2.296 -7.096 1.00 93.19 98 PRO A C 1
ATOM 759 O O . PRO A 1 98 ? 19.808 2.062 -7.999 1.00 93.19 98 PRO A O 1
ATOM 762 N N . SER A 1 99 ? 19.106 1.691 -5.911 1.00 91.62 99 SER A N 1
ATOM 763 C CA . SER A 1 99 ? 20.167 0.740 -5.547 1.00 91.62 99 SER A CA 1
ATOM 764 C C . SER A 1 99 ? 19.642 -0.574 -4.967 1.00 91.62 99 SER A C 1
ATOM 766 O O . SER A 1 99 ? 20.413 -1.506 -4.749 1.00 91.62 99 SER A O 1
ATOM 768 N N . LYS A 1 100 ? 18.334 -0.661 -4.704 1.00 94.00 100 LYS A N 1
ATOM 769 C CA . LYS A 1 100 ? 17.651 -1.852 -4.191 1.00 94.00 100 LYS A CA 1
ATOM 770 C C . LYS A 1 100 ? 16.447 -2.146 -5.071 1.00 94.00 100 LYS A C 1
ATOM 772 O O . LYS A 1 100 ? 15.795 -1.213 -5.527 1.00 94.00 100 LYS A O 1
ATOM 777 N N . PHE A 1 101 ? 16.094 -3.421 -5.210 1.00 93.12 101 PHE A N 1
ATOM 778 C CA . PHE A 1 101 ? 14.941 -3.854 -6.007 1.00 93.12 101 PHE A CA 1
ATOM 779 C C . PHE A 1 101 ? 13.634 -3.153 -5.603 1.00 93.12 101 PHE A C 1
ATOM 781 O O . PHE A 1 101 ? 12.885 -2.680 -6.451 1.00 93.12 101 PHE A O 1
ATOM 788 N N . VAL A 1 102 ? 13.409 -2.981 -4.296 1.00 94.25 102 VAL A N 1
ATOM 789 C CA . VAL A 1 102 ? 12.237 -2.262 -3.771 1.00 94.25 102 VAL A CA 1
ATOM 790 C C . VAL A 1 102 ? 12.132 -0.822 -4.286 1.00 94.25 102 VAL A C 1
ATOM 792 O O . VAL A 1 102 ? 11.023 -0.326 -4.430 1.00 94.25 102 VAL A O 1
ATOM 795 N N . HIS A 1 103 ? 13.246 -0.156 -4.618 1.00 94.56 103 HIS A N 1
ATOM 796 C CA . HIS A 1 103 ? 13.195 1.188 -5.199 1.00 94.56 103 HIS A CA 1
ATOM 797 C C . HIS A 1 103 ? 12.587 1.159 -6.607 1.00 94.56 103 HIS A C 1
ATOM 799 O O . HIS A 1 103 ? 11.767 2.014 -6.921 1.00 94.56 103 HIS A O 1
ATOM 805 N N . CYS A 1 104 ? 12.933 0.158 -7.423 1.00 94.38 104 CYS A N 1
ATOM 806 C CA . CYS A 1 104 ? 12.364 -0.020 -8.760 1.00 94.38 104 CYS A CA 1
ATOM 807 C C . CYS A 1 104 ? 10.873 -0.377 -8.693 1.00 94.38 104 CYS A C 1
ATOM 809 O O . CYS A 1 104 ? 10.084 0.148 -9.470 1.00 94.38 104 CYS A O 1
ATOM 811 N N . VAL A 1 105 ? 10.470 -1.208 -7.723 1.00 93.81 105 VAL A N 1
ATOM 812 C CA . VAL A 1 105 ? 9.052 -1.547 -7.496 1.00 93.81 105 VAL A CA 1
ATOM 813 C C . VAL A 1 105 ? 8.244 -0.314 -7.086 1.00 93.81 105 VAL A C 1
ATOM 815 O O . VAL A 1 105 ? 7.165 -0.083 -7.623 1.00 93.81 105 VAL A O 1
ATOM 818 N N . VAL A 1 106 ? 8.765 0.496 -6.157 1.00 92.69 106 VAL A N 1
ATOM 819 C CA . VAL A 1 106 ? 8.129 1.759 -5.741 1.00 92.69 106 VAL A CA 1
ATOM 820 C C . VAL A 1 106 ? 8.048 2.732 -6.916 1.00 92.69 106 VAL A C 1
ATOM 822 O O . VAL A 1 106 ? 6.988 3.298 -7.150 1.00 92.69 106 VAL A O 1
ATOM 825 N N . TRP A 1 107 ? 9.118 2.876 -7.703 1.00 93.31 107 TRP A N 1
ATOM 826 C CA . TRP A 1 107 ? 9.111 3.702 -8.911 1.00 93.31 107 TRP A CA 1
ATOM 827 C C . TRP A 1 107 ? 8.035 3.247 -9.913 1.00 93.31 107 TRP A C 1
ATOM 829 O O . TRP A 1 107 ? 7.253 4.065 -10.388 1.00 93.31 107 TRP A O 1
ATOM 839 N N . ALA A 1 108 ? 7.933 1.944 -10.188 1.00 93.00 108 ALA A N 1
ATOM 840 C CA . ALA A 1 108 ? 6.965 1.419 -11.148 1.00 93.00 108 ALA A CA 1
ATOM 841 C C . ALA A 1 108 ? 5.518 1.626 -10.672 1.00 93.00 108 ALA A C 1
ATOM 843 O O . ALA A 1 108 ? 4.669 2.078 -11.435 1.00 93.00 108 ALA A O 1
ATOM 844 N N . LYS A 1 109 ? 5.249 1.327 -9.397 1.00 90.19 109 LYS A N 1
ATOM 845 C CA . LYS A 1 109 ? 3.903 1.346 -8.815 1.00 90.19 109 LYS A CA 1
ATOM 846 C C . LYS A 1 109 ? 3.416 2.760 -8.483 1.00 90.19 109 LYS A C 1
ATOM 848 O O . LYS A 1 109 ? 2.296 3.112 -8.832 1.00 90.19 109 LYS A O 1
ATOM 853 N N . ASP A 1 110 ? 4.230 3.550 -7.785 1.00 87.75 110 ASP A N 1
ATOM 854 C CA . ASP A 1 110 ? 3.813 4.851 -7.248 1.00 87.75 110 ASP A CA 1
ATOM 855 C C . ASP A 1 110 ? 4.079 6.007 -8.228 1.00 87.75 110 ASP A C 1
ATOM 857 O O . ASP A 1 110 ? 3.377 7.011 -8.170 1.00 87.75 110 ASP A O 1
ATOM 861 N N . LEU A 1 111 ? 5.051 5.877 -9.145 1.00 88.50 111 LEU A N 1
ATOM 862 C CA . LEU A 1 111 ? 5.379 6.934 -10.111 1.00 88.50 111 LEU A CA 1
ATOM 863 C C . LEU A 1 111 ? 4.898 6.599 -11.526 1.00 88.50 111 LEU A C 1
ATOM 865 O O . LEU A 1 111 ? 4.019 7.288 -12.038 1.00 88.50 111 LEU A O 1
ATOM 869 N N . LEU A 1 112 ? 5.432 5.552 -12.162 1.00 89.88 112 LEU A N 1
ATOM 870 C CA . LEU A 1 112 ? 5.142 5.266 -13.574 1.00 89.88 112 LEU A CA 1
ATOM 871 C C . LEU A 1 112 ? 3.671 4.891 -13.798 1.00 89.88 112 LEU A C 1
ATOM 873 O O . LEU A 1 112 ? 3.008 5.484 -14.645 1.00 89.88 112 LEU A O 1
ATOM 877 N N . PHE A 1 113 ? 3.139 3.947 -13.019 1.00 90.12 113 PHE A N 1
ATOM 878 C CA . PHE A 1 113 ? 1.752 3.502 -13.156 1.00 90.12 113 PHE A CA 1
ATOM 879 C C . PHE A 1 113 ? 0.761 4.636 -12.877 1.00 90.12 113 PHE A C 1
ATOM 881 O O . PHE A 1 113 ? -0.169 4.850 -13.651 1.00 90.12 113 PHE A O 1
ATOM 888 N N . ALA A 1 114 ? 0.990 5.414 -11.815 1.00 87.50 114 ALA A N 1
ATOM 889 C CA . ALA A 1 114 ? 0.172 6.582 -11.506 1.00 87.50 114 ALA A CA 1
ATOM 890 C C . ALA A 1 114 ? 0.255 7.658 -12.604 1.00 87.50 114 ALA A C 1
ATOM 892 O O . ALA A 1 114 ? -0.733 8.331 -12.871 1.00 87.50 114 ALA A O 1
ATOM 893 N N . LYS A 1 115 ? 1.402 7.814 -13.277 1.00 84.62 115 LYS A N 1
ATOM 894 C CA . LYS A 1 115 ? 1.542 8.756 -14.396 1.00 84.62 115 LYS A CA 1
ATOM 895 C C . LYS A 1 115 ? 0.774 8.304 -15.640 1.00 84.62 115 LYS A C 1
ATOM 897 O O . LYS A 1 115 ? 0.188 9.145 -16.314 1.00 84.62 115 LYS A O 1
ATOM 902 N N . LEU A 1 116 ? 0.807 7.009 -15.947 1.00 85.88 116 LEU A N 1
ATOM 903 C CA . LEU A 1 116 ? 0.164 6.438 -17.134 1.00 85.88 116 LEU A CA 1
ATOM 904 C C . LEU A 1 116 ? -1.354 6.285 -16.965 1.00 85.88 116 LEU A C 1
ATOM 906 O O . LEU A 1 116 ? -2.106 6.536 -17.902 1.00 85.88 116 LEU A O 1
ATOM 910 N N . PHE A 1 117 ? -1.804 5.879 -15.775 1.00 86.56 117 PHE A N 1
ATOM 911 C CA . PHE A 1 117 ? -3.186 5.439 -15.539 1.00 86.56 117 PHE A CA 1
ATOM 912 C C . PHE A 1 117 ? -3.857 6.090 -14.323 1.00 86.56 117 PHE A C 1
ATOM 914 O O . PHE A 1 117 ? -5.018 5.800 -14.033 1.00 86.56 117 PHE A O 1
ATOM 921 N N . GLY A 1 118 ? -3.135 6.921 -13.573 1.00 81.25 118 GLY A N 1
ATOM 922 C CA . GLY A 1 118 ? -3.670 7.615 -12.407 1.00 81.25 118 GLY A CA 1
ATOM 923 C C . GLY A 1 118 ? -4.469 8.867 -12.763 1.00 81.25 118 GLY A C 1
ATOM 924 O O . GLY A 1 118 ? -4.704 9.199 -13.925 1.00 81.25 118 GLY A O 1
ATOM 925 N N . ASP A 1 119 ? -4.907 9.570 -11.723 1.00 77.94 119 ASP A N 1
ATOM 926 C CA . ASP A 1 119 ? -5.641 10.823 -11.871 1.00 77.94 119 ASP A CA 1
ATOM 927 C C . ASP A 1 119 ? -4.735 11.909 -12.469 1.00 77.94 119 ASP A C 1
ATOM 929 O O . ASP A 1 119 ? -3.704 12.266 -11.899 1.00 77.94 119 ASP A O 1
ATOM 933 N N . ARG A 1 120 ? -5.153 12.467 -13.610 1.00 69.75 120 ARG A N 1
ATOM 934 C CA . ARG A 1 120 ? -4.409 13.494 -14.358 1.00 69.75 120 ARG A CA 1
ATOM 935 C C . ARG A 1 120 ? -4.237 14.798 -13.575 1.00 69.75 120 ARG A C 1
ATOM 937 O O . ARG A 1 120 ? -3.385 15.601 -13.938 1.00 69.75 120 ARG A O 1
ATOM 944 N N . ASN A 1 121 ? -5.030 15.005 -12.524 1.00 68.12 121 ASN A N 1
ATOM 945 C CA . ASN A 1 121 ? -4.955 16.183 -11.661 1.00 68.12 121 ASN A CA 1
ATOM 946 C C . ASN A 1 121 ? -3.960 16.032 -10.499 1.00 68.12 121 ASN A C 1
ATOM 948 O O . ASN A 1 121 ? -3.790 16.976 -9.730 1.00 68.12 121 ASN A O 1
ATOM 952 N N . GLN A 1 122 ? -3.342 14.859 -10.324 1.00 66.94 122 GLN A N 1
ATOM 953 C CA . GLN A 1 122 ? -2.339 14.643 -9.283 1.00 66.94 122 GLN A CA 1
ATOM 954 C C . GLN A 1 122 ? -0.936 14.929 -9.824 1.00 66.94 122 GLN A C 1
ATOM 956 O O . GLN A 1 122 ? -0.508 14.355 -10.829 1.00 66.94 122 GLN A O 1
ATOM 961 N N . ASP A 1 123 ? -0.207 15.804 -9.131 1.00 60.22 123 ASP A N 1
ATOM 962 C CA . ASP A 1 123 ? 1.203 16.051 -9.413 1.00 60.22 123 ASP A CA 1
ATOM 963 C C . ASP A 1 123 ? 2.014 14.765 -9.201 1.00 60.22 123 ASP A C 1
ATOM 965 O O . ASP A 1 123 ? 1.889 14.088 -8.179 1.00 60.22 123 ASP A O 1
ATOM 969 N N . ASN A 1 124 ? 2.856 14.426 -10.176 1.00 65.38 124 ASN A N 1
ATOM 970 C CA . ASN A 1 124 ? 3.719 13.251 -10.138 1.00 65.38 124 ASN A CA 1
ATOM 971 C C . ASN A 1 124 ? 5.176 13.692 -10.296 1.00 65.38 124 ASN A C 1
ATOM 973 O O . ASN A 1 124 ? 5.485 14.478 -11.189 1.00 65.38 124 ASN A O 1
ATOM 977 N N . ASP A 1 125 ? 6.081 13.163 -9.473 1.00 64.44 125 ASP A N 1
ATOM 978 C CA . ASP A 1 125 ? 7.504 13.528 -9.478 1.00 64.44 125 ASP A CA 1
ATOM 979 C C . ASP A 1 125 ? 8.246 13.155 -10.778 1.00 64.44 125 ASP A C 1
ATOM 981 O O . ASP A 1 125 ? 9.362 13.623 -11.014 1.00 64.44 125 ASP A O 1
ATOM 985 N N . LEU A 1 126 ? 7.631 12.369 -11.672 1.00 63.81 126 LEU A N 1
ATOM 986 C CA . LEU A 1 126 ? 8.109 12.212 -13.054 1.00 63.81 126 LEU A CA 1
ATOM 987 C C . LEU A 1 126 ? 7.958 13.493 -13.898 1.00 63.81 126 LEU A C 1
ATOM 989 O O . LEU A 1 126 ? 8.632 13.626 -14.916 1.00 63.81 126 LEU A O 1
ATOM 993 N N . ASN A 1 127 ? 7.136 14.460 -13.473 1.00 52.59 127 ASN A N 1
ATOM 994 C CA . ASN A 1 127 ? 6.936 15.746 -14.156 1.00 52.59 127 ASN A CA 1
ATOM 995 C C . ASN A 1 127 ? 8.101 16.740 -13.939 1.00 52.59 127 ASN A C 1
ATOM 997 O O . ASN A 1 127 ? 8.145 17.791 -14.575 1.00 52.59 127 ASN A O 1
ATOM 1001 N N . VAL A 1 128 ? 9.062 16.433 -13.056 1.00 45.44 128 VAL A N 1
ATOM 1002 C CA . VAL A 1 128 ? 10.056 17.400 -12.536 1.00 45.44 128 VAL A CA 1
ATOM 1003 C C . VAL A 1 128 ? 11.235 17.662 -13.490 1.00 45.44 128 VAL A C 1
ATOM 1005 O O . VAL A 1 128 ? 12.073 18.513 -13.220 1.00 45.44 128 VAL A O 1
ATOM 1008 N N . ARG A 1 129 ? 11.308 17.010 -14.658 1.00 46.03 129 ARG A N 1
ATOM 1009 C CA . ARG A 1 129 ? 12.302 17.377 -15.693 1.00 46.03 129 ARG A CA 1
ATOM 1010 C C . ARG A 1 129 ? 11.768 18.294 -16.794 1.00 46.03 129 ARG A C 1
ATOM 1012 O O . ARG A 1 129 ? 12.512 18.611 -17.716 1.00 46.03 129 ARG A O 1
ATOM 1019 N N . SER A 1 130 ? 10.527 18.766 -16.682 1.00 42.47 130 SER A N 1
ATOM 1020 C CA . SER A 1 130 ? 9.942 19.711 -17.644 1.00 42.47 130 SER A CA 1
ATOM 1021 C C . SER A 1 130 ? 10.073 21.186 -17.243 1.00 42.47 130 SER A C 1
ATOM 1023 O O . SER A 1 130 ? 9.699 22.041 -18.038 1.00 42.47 130 SER A O 1
ATOM 1025 N N . SER A 1 131 ? 10.588 21.515 -16.052 1.00 33.84 131 SER A N 1
ATOM 1026 C CA . SER A 1 131 ? 10.589 22.899 -15.542 1.00 33.84 131 SER A CA 1
ATOM 1027 C C . SER A 1 131 ? 11.877 23.703 -15.758 1.00 33.84 131 SER A C 1
ATOM 1029 O O . SER A 1 131 ? 11.854 24.903 -15.509 1.00 33.84 131 SER A O 1
ATOM 1031 N N . ASP A 1 132 ? 12.961 23.106 -16.265 1.00 36.47 132 ASP A N 1
ATOM 1032 C CA . ASP A 1 132 ? 14.263 23.794 -16.383 1.00 36.47 132 ASP A CA 1
ATOM 1033 C C . ASP A 1 132 ? 14.706 24.065 -17.831 1.00 36.47 132 ASP A C 1
ATOM 1035 O O . ASP A 1 132 ? 15.900 24.111 -18.126 1.00 36.47 132 ASP A O 1
ATOM 1039 N N . VAL A 1 133 ? 13.765 24.287 -18.754 1.00 36.22 133 VAL A N 1
ATOM 1040 C CA . VAL A 1 133 ? 14.083 24.935 -20.035 1.00 36.22 133 VAL A CA 1
ATOM 1041 C C . VAL A 1 133 ? 12.977 25.920 -20.394 1.00 36.22 133 VAL A C 1
ATOM 1043 O O . VAL A 1 133 ? 11.869 25.527 -20.736 1.00 36.22 133 VAL A O 1
ATOM 1046 N N . ASP A 1 134 ? 13.323 27.195 -20.240 1.00 35.16 134 ASP A N 1
ATOM 1047 C CA . ASP A 1 134 ? 12.849 28.391 -20.938 1.00 35.16 134 ASP A CA 1
ATOM 1048 C C . ASP A 1 134 ? 11.506 28.299 -21.692 1.00 35.16 134 ASP A C 1
ATOM 1050 O O . ASP A 1 134 ? 11.308 27.501 -22.611 1.00 35.16 134 ASP A O 1
ATOM 1054 N N . GLY A 1 135 ? 10.578 29.184 -21.326 1.00 41.53 135 GLY A N 1
ATOM 1055 C CA . GLY A 1 135 ? 9.231 29.233 -21.877 1.00 41.53 135 GLY A CA 1
ATOM 1056 C C . GLY A 1 135 ? 9.212 29.428 -23.392 1.00 41.53 135 GLY A C 1
ATOM 1057 O O . GLY A 1 135 ? 9.366 30.541 -23.872 1.00 41.53 135 GLY A O 1
ATOM 1058 N N . SER A 1 136 ? 8.966 28.352 -24.138 1.00 34.88 136 SER A N 1
ATOM 1059 C CA . SER A 1 136 ? 8.278 28.329 -25.436 1.00 34.88 136 SER A CA 1
ATOM 1060 C C . SER A 1 136 ? 8.382 26.927 -26.029 1.00 34.88 136 SER A C 1
ATOM 1062 O O . SER A 1 136 ? 9.361 26.589 -26.695 1.00 34.88 136 SER A O 1
ATOM 1064 N N . LYS A 1 137 ? 7.364 26.111 -25.754 1.00 34.69 137 LYS A N 1
ATOM 1065 C CA . LYS A 1 137 ? 6.763 25.086 -26.621 1.00 34.69 137 LYS A CA 1
ATOM 1066 C C . LYS A 1 137 ? 5.866 24.242 -25.733 1.00 34.69 137 LYS A C 1
ATOM 1068 O O . LYS A 1 137 ? 6.282 23.796 -24.673 1.00 34.69 137 LYS A O 1
ATOM 1073 N N . THR A 1 138 ? 4.633 24.055 -26.167 1.00 37.84 138 THR A N 1
ATOM 1074 C CA . THR A 1 138 ? 3.723 23.015 -25.701 1.00 37.84 138 THR A CA 1
ATOM 1075 C C . THR A 1 138 ? 4.463 21.682 -25.819 1.00 37.84 138 THR A C 1
ATOM 1077 O O . THR A 1 138 ? 4.495 21.079 -26.888 1.00 37.84 138 THR A O 1
ATOM 1080 N N . THR A 1 139 ? 5.174 21.267 -24.773 1.00 44.22 13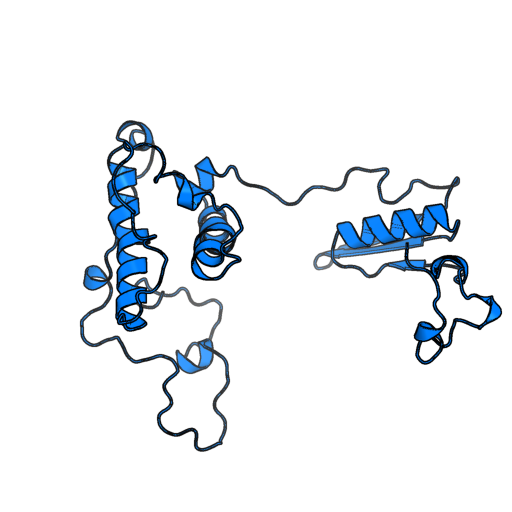9 THR A N 1
ATOM 1081 C CA . THR A 1 139 ? 5.774 19.940 -24.706 1.00 44.22 139 THR A CA 1
ATOM 1082 C C . THR A 1 139 ? 4.605 18.992 -24.547 1.00 44.22 139 THR A C 1
ATOM 1084 O O . THR A 1 139 ? 4.035 18.878 -23.463 1.00 44.22 139 THR A O 1
ATOM 1087 N N . GLU A 1 140 ? 4.185 18.387 -25.657 1.00 54.84 140 GLU A N 1
ATOM 1088 C CA . GLU A 1 140 ? 3.272 17.251 -25.649 1.00 54.84 140 GLU A CA 1
ATOM 1089 C C . GLU A 1 140 ? 3.730 16.301 -24.541 1.00 54.84 140 GLU A C 1
ATOM 1091 O O . GLU A 1 140 ? 4.896 15.897 -24.476 1.00 54.84 140 GLU A O 1
ATOM 1096 N N . ASN A 1 141 ? 2.843 16.055 -23.582 1.00 69.69 141 ASN A N 1
ATOM 1097 C CA . ASN A 1 141 ? 3.131 15.205 -22.443 1.00 69.69 141 ASN A CA 1
ATOM 1098 C C . ASN A 1 141 ? 3.406 13.814 -23.014 1.00 69.69 141 ASN A C 1
ATOM 1100 O O . ASN A 1 141 ? 2.484 13.153 -23.470 1.00 69.69 141 ASN A O 1
ATOM 1104 N N . VAL A 1 142 ? 4.674 13.390 -23.032 1.00 79.50 142 VAL A N 1
ATOM 1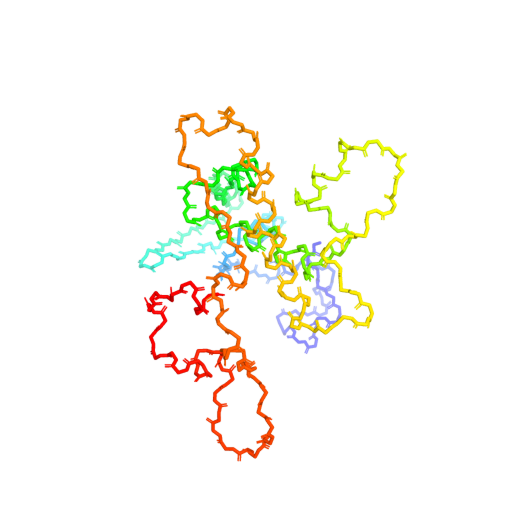105 C CA . VAL A 1 142 ? 5.120 12.146 -23.690 1.00 79.50 142 VAL A CA 1
ATOM 1106 C C . VAL A 1 142 ? 4.335 10.929 -23.193 1.00 79.50 142 VAL A C 1
ATOM 1108 O O . VAL A 1 142 ? 4.216 9.935 -23.891 1.00 79.50 142 VAL A O 1
ATOM 1111 N N . PHE A 1 143 ? 3.744 10.996 -22.005 1.00 83.31 143 PHE A N 1
ATOM 1112 C CA . PHE A 1 143 ? 2.925 9.926 -21.448 1.00 83.31 143 PHE A CA 1
ATOM 1113 C C . PHE A 1 143 ? 1.478 9.904 -21.964 1.00 83.31 143 PHE A C 1
ATOM 1115 O O . PHE A 1 143 ? 0.735 8.990 -21.627 1.00 83.31 143 PHE A O 1
ATOM 1122 N N . GLU A 1 144 ? 1.055 10.876 -22.769 1.00 83.38 144 GLU A N 1
ATOM 1123 C CA . GLU A 1 144 ? -0.282 10.917 -23.356 1.00 83.38 144 GLU A CA 1
ATOM 1124 C C . GLU A 1 144 ? -0.333 10.141 -24.673 1.00 83.38 144 GLU A C 1
ATOM 1126 O O . GLU A 1 144 ? 0.619 10.129 -25.458 1.00 83.38 144 GLU A O 1
ATOM 1131 N N . LEU A 1 145 ? -1.454 9.447 -24.868 1.00 83.06 145 LEU A N 1
ATOM 1132 C CA . LEU A 1 145 ? -1.760 8.712 -26.087 1.00 83.06 145 LEU A CA 1
ATOM 1133 C C . LEU A 1 145 ? -2.281 9.693 -27.139 1.00 83.06 145 LEU A C 1
ATOM 1135 O O . LEU A 1 145 ? -3.253 10.412 -26.879 1.00 83.06 145 LEU A O 1
ATOM 1139 N N . SER A 1 146 ? -1.662 9.705 -28.319 1.00 84.19 146 SER A N 1
ATOM 1140 C CA . SER A 1 146 ? -2.154 10.519 -29.431 1.00 84.19 146 SER A CA 1
ATOM 1141 C C . SER A 1 146 ? -3.413 9.894 -30.058 1.00 84.19 146 SER A C 1
ATOM 1143 O O . SER A 1 146 ? -3.535 8.670 -30.077 1.00 84.19 146 SER A O 1
ATOM 1145 N N . PRO A 1 147 ? -4.352 10.694 -30.605 1.00 82.19 147 PRO A N 1
ATOM 1146 C CA . PRO A 1 147 ? -5.632 10.187 -31.120 1.00 82.19 147 PRO A CA 1
ATOM 1147 C C . PRO A 1 147 ? -5.516 9.128 -32.226 1.00 82.19 147 PRO A C 1
ATOM 1149 O O . PRO A 1 147 ? -6.386 8.267 -32.327 1.00 82.19 147 PRO A O 1
ATOM 1152 N N . ASP A 1 148 ? -4.450 9.193 -33.027 1.00 85.50 148 ASP A N 1
ATOM 1153 C CA . ASP A 1 148 ? -4.200 8.307 -34.172 1.00 85.50 148 ASP A CA 1
ATOM 1154 C C . ASP A 1 148 ? -3.109 7.251 -33.892 1.00 85.50 148 ASP A C 1
ATOM 1156 O O . ASP A 1 148 ? -2.664 6.559 -34.806 1.00 85.50 148 ASP A O 1
ATOM 1160 N N . GLU A 1 149 ? -2.633 7.140 -32.647 1.00 86.31 149 GLU A N 1
ATOM 1161 C CA . GLU A 1 149 ? -1.552 6.225 -32.273 1.00 86.31 149 GLU A CA 1
ATOM 1162 C C . GLU A 1 149 ? -2.098 4.856 -31.848 1.00 86.31 149 GLU A C 1
ATOM 1164 O O . GLU A 1 149 ? -2.987 4.752 -31.000 1.00 86.31 149 GLU A O 1
ATOM 1169 N N . ASP A 1 150 ? -1.554 3.783 -32.426 1.00 87.75 150 ASP A N 1
ATOM 1170 C CA . ASP A 1 150 ? -1.925 2.432 -32.028 1.00 87.75 150 ASP A CA 1
ATOM 1171 C C . ASP A 1 150 ? -1.324 2.064 -30.649 1.00 87.75 150 ASP A C 1
ATOM 1173 O O . ASP A 1 150 ? -0.235 2.531 -30.296 1.00 87.75 150 ASP A O 1
ATOM 1177 N N . PRO A 1 151 ? -1.990 1.207 -29.848 1.00 84.88 151 PRO A N 1
ATOM 1178 C CA . PRO A 1 151 ? -1.515 0.862 -28.506 1.00 84.88 151 PRO A CA 1
ATOM 1179 C C . PRO A 1 151 ? -0.121 0.221 -28.463 1.00 84.88 151 PRO A C 1
ATOM 1181 O O . PRO A 1 151 ? 0.572 0.351 -27.452 1.00 84.88 151 PRO A O 1
ATOM 1184 N N . ILE A 1 152 ? 0.293 -0.479 -29.526 1.00 85.12 152 ILE A N 1
ATOM 1185 C CA . ILE A 1 152 ? 1.597 -1.150 -29.586 1.00 85.12 152 ILE A CA 1
ATOM 1186 C C . ILE A 1 152 ? 2.690 -0.098 -29.781 1.00 85.12 152 ILE A C 1
ATOM 1188 O O . ILE A 1 152 ? 3.629 -0.055 -28.988 1.00 85.12 152 ILE A O 1
ATOM 1192 N N . SER A 1 153 ? 2.536 0.793 -30.759 1.00 87.06 153 SER A N 1
ATOM 1193 C CA . SER A 1 153 ? 3.439 1.924 -30.991 1.00 87.06 153 SER A CA 1
ATOM 1194 C C . SER A 1 153 ? 3.511 2.851 -29.780 1.00 87.06 153 SER A C 1
ATOM 1196 O O . SER A 1 153 ? 4.610 3.249 -29.390 1.00 87.06 153 SER A O 1
ATOM 1198 N N . TYR A 1 154 ? 2.380 3.117 -29.114 1.00 89.44 154 TYR A N 1
ATOM 1199 C CA . TYR A 1 154 ? 2.369 3.842 -27.841 1.00 89.44 154 TYR A CA 1
ATOM 1200 C C . TYR A 1 154 ? 3.225 3.132 -26.787 1.00 89.44 154 TYR A C 1
ATOM 1202 O O . TYR A 1 154 ? 4.107 3.744 -26.184 1.00 89.44 154 TYR A O 1
ATOM 1210 N N . GLY A 1 155 ? 3.019 1.825 -26.592 1.00 88.81 155 GLY A N 1
ATOM 1211 C CA . GLY A 1 155 ? 3.794 1.025 -25.643 1.00 88.81 155 GLY A CA 1
ATOM 1212 C C . GLY A 1 155 ? 5.297 1.051 -25.932 1.00 88.81 155 GLY A C 1
ATOM 1213 O O . GLY A 1 155 ? 6.090 1.300 -25.025 1.00 88.81 155 GLY A O 1
ATOM 1214 N N . GLN A 1 156 ? 5.686 0.874 -27.197 1.00 89.19 156 GLN A N 1
ATOM 1215 C CA . GLN A 1 156 ? 7.080 0.942 -27.648 1.00 89.19 156 GLN A CA 1
ATOM 1216 C C . GLN A 1 156 ? 7.696 2.320 -27.385 1.00 89.19 156 GLN A C 1
ATOM 1218 O O . GLN A 1 156 ? 8.791 2.421 -26.832 1.00 89.19 156 GLN A O 1
ATOM 1223 N N . ARG A 1 157 ? 6.967 3.394 -27.706 1.00 90.62 157 ARG A N 1
ATOM 1224 C CA . ARG A 1 157 ? 7.415 4.771 -27.483 1.00 90.62 157 ARG A CA 1
ATOM 1225 C C . ARG A 1 157 ? 7.612 5.079 -26.002 1.00 90.62 157 ARG A C 1
ATOM 1227 O O . ARG A 1 157 ? 8.610 5.701 -25.637 1.00 90.62 157 ARG A O 1
ATOM 1234 N N . ILE A 1 158 ? 6.683 4.654 -25.144 1.00 91.38 158 ILE A N 1
ATOM 1235 C CA . ILE A 1 158 ? 6.818 4.809 -23.690 1.00 91.38 158 ILE A CA 1
ATOM 1236 C C . ILE A 1 158 ? 8.006 3.996 -23.172 1.00 91.38 158 ILE A C 1
ATOM 1238 O O . ILE A 1 158 ? 8.785 4.526 -22.379 1.00 91.38 158 ILE A O 1
ATOM 1242 N N . TYR A 1 159 ? 8.184 2.756 -23.635 1.00 92.12 159 TYR A N 1
ATOM 1243 C CA . TYR A 1 159 ? 9.317 1.911 -23.255 1.00 92.12 159 TYR A CA 1
ATOM 1244 C C . TYR A 1 159 ? 10.655 2.588 -23.576 1.00 92.12 159 TYR A C 1
ATOM 1246 O O . TYR A 1 159 ? 11.468 2.796 -22.674 1.00 92.12 159 TYR A O 1
ATOM 1254 N N . ASP A 1 160 ? 10.852 3.012 -24.826 1.00 92.12 160 ASP A N 1
ATOM 1255 C CA . ASP A 1 160 ? 12.085 3.669 -25.276 1.00 92.12 160 ASP A CA 1
ATOM 1256 C C . ASP A 1 160 ? 12.323 4.993 -24.554 1.00 92.12 160 ASP A C 1
ATOM 1258 O O . ASP A 1 160 ? 13.452 5.322 -24.183 1.00 92.12 160 ASP A O 1
ATOM 1262 N N . HIS A 1 161 ? 11.262 5.759 -24.293 1.00 90.62 161 HIS A N 1
ATOM 1263 C CA . HIS A 1 161 ? 11.382 7.000 -23.540 1.00 90.62 161 HIS A CA 1
ATOM 1264 C C . HIS A 1 161 ? 11.863 6.747 -22.104 1.00 90.62 161 HIS A C 1
ATOM 1266 O O . HIS A 1 161 ? 12.748 7.438 -21.595 1.00 90.62 161 HIS A O 1
ATOM 1272 N N . VAL A 1 162 ? 11.285 5.746 -21.443 1.00 91.69 162 VAL A N 1
ATOM 1273 C CA . VAL A 1 162 ? 11.477 5.483 -20.019 1.00 91.69 162 VAL A CA 1
ATOM 1274 C C . VAL A 1 162 ? 12.765 4.706 -19.726 1.00 91.69 162 VAL A C 1
ATOM 1276 O O . VAL A 1 162 ? 13.497 5.082 -18.809 1.00 91.69 162 VAL A O 1
ATOM 1279 N N . PHE A 1 163 ? 13.062 3.658 -20.494 1.00 92.81 163 PHE A N 1
ATOM 1280 C CA . PHE A 1 163 ? 14.219 2.778 -20.287 1.00 92.81 163 PHE A CA 1
ATOM 1281 C C . PHE A 1 163 ? 15.413 3.110 -21.193 1.00 92.81 163 PHE A C 1
ATOM 1283 O O . PHE A 1 163 ? 16.547 2.742 -20.872 1.00 92.81 163 PHE A O 1
ATOM 1290 N N . GLY A 1 164 ? 15.186 3.847 -22.279 1.00 91.94 164 GLY A N 1
ATOM 1291 C CA . GLY A 1 164 ? 16.223 4.340 -23.180 1.00 91.94 164 GLY A CA 1
ATOM 1292 C C . GLY A 1 164 ? 16.594 5.788 -22.866 1.00 91.94 164 GLY A C 1
ATOM 1293 O O . GLY A 1 164 ? 17.556 6.062 -22.145 1.00 91.94 164 GLY A O 1
ATOM 1294 N N . TYR A 1 165 ? 15.797 6.726 -23.376 1.00 90.31 165 TYR A N 1
ATOM 1295 C CA . TYR A 1 165 ? 16.095 8.161 -23.373 1.00 90.31 165 TYR A CA 1
ATOM 1296 C C . TYR A 1 165 ? 16.301 8.747 -21.968 1.00 90.31 165 TYR A C 1
ATOM 1298 O O . TYR A 1 165 ? 17.278 9.455 -21.720 1.00 90.31 165 TYR A O 1
ATOM 1306 N N . ASN A 1 166 ? 15.434 8.424 -21.004 1.00 90.06 166 ASN A N 1
ATOM 1307 C CA . ASN A 1 166 ? 15.585 8.914 -19.630 1.00 90.06 166 ASN A CA 1
ATOM 1308 C C . ASN A 1 166 ? 16.866 8.397 -18.958 1.00 90.06 166 ASN A C 1
ATOM 1310 O O . ASN A 1 166 ? 17.470 9.107 -18.148 1.00 90.06 166 ASN A O 1
ATOM 1314 N N . ILE A 1 167 ? 17.318 7.191 -19.313 1.00 91.50 167 ILE A N 1
ATOM 1315 C CA . ILE A 1 167 ? 18.578 6.631 -18.819 1.00 91.50 167 ILE A CA 1
ATOM 1316 C C . ILE A 1 167 ? 19.773 7.337 -19.464 1.00 91.50 167 ILE A C 1
ATOM 1318 O O . ILE A 1 167 ? 20.723 7.679 -18.761 1.00 91.50 167 ILE A O 1
ATOM 1322 N N . GLU A 1 168 ? 19.715 7.630 -20.762 1.00 91.06 168 GLU A N 1
ATOM 1323 C CA . GLU A 1 168 ? 20.736 8.422 -21.462 1.00 91.06 168 GLU A CA 1
ATOM 1324 C C . GLU A 1 168 ? 20.864 9.833 -20.864 1.00 91.06 168 GLU A C 1
ATOM 1326 O O . GLU A 1 168 ? 21.969 10.278 -20.542 1.00 91.06 168 GLU A O 1
ATOM 1331 N N . LEU A 1 169 ? 19.736 10.499 -20.593 1.00 88.81 169 LEU A N 1
ATOM 1332 C CA . LEU A 1 169 ? 19.708 11.781 -19.884 1.00 88.81 169 LEU A CA 1
ATOM 1333 C C . LEU A 1 169 ? 20.278 11.685 -18.465 1.00 88.81 169 LEU A C 1
ATOM 1335 O O . LEU A 1 169 ? 20.928 12.615 -17.987 1.00 88.81 169 LEU A O 1
ATOM 1339 N N . ALA A 1 170 ? 20.024 10.587 -17.752 1.00 87.19 170 ALA A N 1
ATOM 1340 C CA . ALA A 1 170 ? 20.590 10.377 -16.425 1.00 87.19 170 ALA A CA 1
ATOM 1341 C C . ALA A 1 170 ? 22.115 10.181 -16.487 1.00 87.19 170 ALA A C 1
ATOM 1343 O O . ALA A 1 170 ? 22.832 10.688 -15.621 1.00 87.19 170 ALA A O 1
ATOM 1344 N N . LEU A 1 171 ? 22.621 9.496 -17.518 1.00 89.25 171 LEU A N 1
ATOM 1345 C CA . LEU A 1 171 ? 24.048 9.243 -17.738 1.00 89.25 171 LEU A CA 1
ATOM 1346 C C . LEU A 1 171 ? 24.859 10.510 -18.035 1.00 89.25 171 LEU A C 1
ATOM 1348 O O . LEU A 1 171 ? 26.047 10.536 -17.710 1.00 89.25 171 LEU A O 1
ATOM 1352 N N . ALA A 1 172 ? 24.229 11.558 -18.576 1.00 88.19 172 ALA A N 1
ATOM 1353 C CA . ALA A 1 172 ? 24.877 12.842 -18.852 1.00 88.19 172 ALA A CA 1
ATOM 1354 C C . ALA A 1 172 ? 25.430 13.535 -17.588 1.00 88.19 172 ALA A C 1
ATOM 1356 O O . ALA A 1 172 ? 26.387 14.302 -17.667 1.00 88.19 172 ALA A O 1
ATOM 1357 N N . ASN A 1 173 ? 24.873 13.251 -16.403 1.00 85.69 173 ASN A N 1
ATOM 1358 C CA . ASN A 1 173 ? 25.403 13.766 -15.141 1.00 85.69 173 ASN A CA 1
ATOM 1359 C C . ASN A 1 173 ? 26.566 12.896 -14.629 1.00 85.69 173 ASN A C 1
AT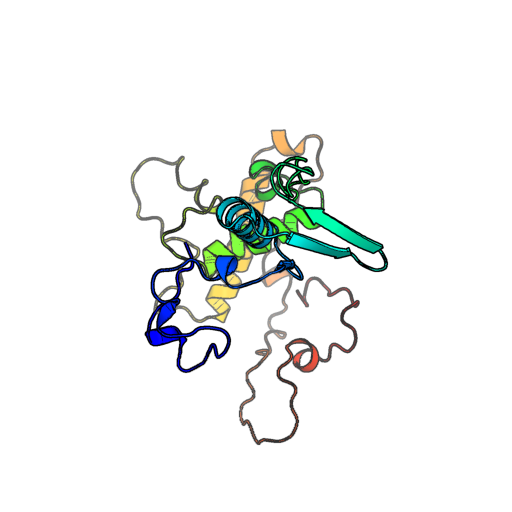OM 1361 O O . ASN A 1 173 ? 26.387 12.021 -13.777 1.00 85.69 173 ASN A O 1
ATOM 1365 N N . GLU A 1 174 ? 27.773 13.155 -15.131 1.00 84.31 174 GLU A N 1
ATOM 1366 C CA . GLU A 1 174 ? 28.969 12.366 -14.817 1.00 84.31 174 GLU A CA 1
ATOM 1367 C C . GLU A 1 174 ? 29.313 12.307 -13.320 1.00 84.31 174 GLU A C 1
ATOM 1369 O O . GLU A 1 174 ? 29.833 11.290 -12.854 1.00 84.31 174 GLU A O 1
ATOM 1374 N N . GLU A 1 175 ? 29.013 13.357 -12.548 1.00 87.12 175 GLU A N 1
ATOM 1375 C CA . GLU A 1 175 ? 29.318 13.424 -11.114 1.00 87.12 175 GLU A CA 1
ATOM 1376 C C . GLU A 1 175 ? 28.571 12.345 -10.320 1.00 87.12 175 GLU A C 1
ATOM 1378 O O . GLU A 1 175 ? 29.161 11.667 -9.473 1.00 87.12 175 GLU A O 1
ATOM 1383 N N . THR A 1 176 ? 27.302 12.110 -10.667 1.00 85.00 176 THR A N 1
ATOM 1384 C CA . THR A 1 176 ? 26.451 11.092 -10.026 1.00 85.00 176 THR A CA 1
ATOM 1385 C C . THR A 1 176 ? 27.042 9.685 -10.157 1.00 85.00 176 THR A C 1
ATOM 1387 O O . THR A 1 176 ? 26.901 8.854 -9.252 1.00 85.00 176 THR A O 1
ATOM 1390 N N . TRP A 1 177 ? 27.748 9.421 -11.258 1.00 89.12 177 TRP A N 1
ATOM 1391 C CA . TRP A 1 177 ? 28.229 8.090 -11.627 1.00 89.12 177 TRP A CA 1
ATOM 1392 C C . TRP A 1 177 ? 29.704 7.838 -11.316 1.00 89.12 177 TRP A C 1
ATOM 1394 O O . TRP A 1 177 ? 30.194 6.747 -11.597 1.00 89.12 177 TRP A O 1
ATOM 1404 N N . ARG A 1 178 ? 30.419 8.790 -10.702 1.00 87.81 178 ARG A N 1
ATOM 1405 C CA . ARG A 1 178 ? 31.845 8.616 -10.354 1.00 87.81 178 ARG A CA 1
ATOM 1406 C C . ARG A 1 178 ? 32.096 7.401 -9.462 1.00 87.81 178 ARG A C 1
ATOM 1408 O O . ARG A 1 178 ? 33.036 6.651 -9.691 1.00 87.81 178 ARG A O 1
ATOM 1415 N N . ASN A 1 179 ? 31.226 7.198 -8.473 1.00 89.19 179 ASN A N 1
ATOM 1416 C CA . ASN A 1 179 ? 31.347 6.136 -7.467 1.00 89.19 179 ASN A CA 1
ATOM 1417 C C . ASN A 1 179 ? 30.211 5.103 -7.554 1.00 89.19 179 ASN A C 1
ATOM 1419 O O . ASN A 1 179 ? 29.946 4.386 -6.590 1.00 89.19 179 ASN A O 1
ATOM 1423 N N . ARG A 1 180 ? 29.478 5.057 -8.674 1.00 87.25 180 ARG A N 1
ATOM 1424 C CA . ARG A 1 180 ? 28.292 4.205 -8.846 1.00 87.25 180 ARG A CA 1
ATOM 1425 C C . ARG A 1 180 ? 28.363 3.459 -10.171 1.00 87.25 180 ARG A C 1
ATOM 1427 O O . ARG A 1 180 ? 28.957 3.934 -11.133 1.00 87.25 180 ARG A O 1
ATOM 1434 N N . ARG A 1 181 ? 27.725 2.290 -10.240 1.00 89.25 181 ARG A N 1
ATOM 1435 C CA . ARG A 1 181 ? 27.575 1.569 -11.508 1.00 89.25 181 ARG A CA 1
ATOM 1436 C C . ARG A 1 181 ? 26.644 2.368 -12.421 1.00 89.25 181 ARG A C 1
ATOM 1438 O O . ARG A 1 181 ? 25.524 2.675 -12.023 1.00 89.25 181 ARG A O 1
ATOM 1445 N N . LYS A 1 182 ? 27.120 2.685 -13.625 1.00 91.94 182 LYS A N 1
ATOM 1446 C CA . LYS A 1 182 ? 26.332 3.362 -14.658 1.00 91.94 182 LYS A CA 1
ATOM 1447 C C . LYS A 1 182 ? 25.179 2.455 -15.119 1.00 91.94 182 LYS A C 1
ATOM 1449 O O . LYS A 1 182 ? 25.443 1.276 -15.379 1.00 91.94 182 LYS A O 1
ATOM 1454 N N . PRO A 1 183 ? 23.933 2.954 -15.201 1.00 92.88 183 PRO A N 1
ATOM 1455 C CA . PRO A 1 183 ? 22.837 2.210 -15.810 1.00 92.88 183 PRO A CA 1
ATOM 1456 C C . PRO A 1 183 ? 23.094 2.016 -17.309 1.00 92.88 183 PRO A C 1
ATOM 1458 O O . PRO A 1 183 ? 23.867 2.754 -17.919 1.00 92.88 183 PRO A O 1
ATOM 1461 N N . LYS A 1 184 ? 22.453 1.006 -17.897 1.00 92.81 184 LYS A N 1
ATOM 1462 C CA . LYS A 1 184 ? 22.479 0.752 -19.338 1.00 92.81 184 LYS A CA 1
ATOM 1463 C C . LYS A 1 184 ? 21.119 1.149 -19.903 1.00 92.81 184 LYS A C 1
ATOM 1465 O O . LYS A 1 184 ? 20.114 0.652 -19.408 1.00 92.81 184 LYS A O 1
ATOM 1470 N N . ALA A 1 185 ? 21.113 2.034 -20.894 1.00 94.00 185 ALA A N 1
ATOM 1471 C CA . ALA A 1 185 ? 19.911 2.358 -21.652 1.00 94.00 185 ALA A CA 1
ATOM 1472 C C . ALA A 1 185 ? 19.483 1.142 -22.485 1.00 94.00 185 ALA A C 1
ATOM 1474 O O . ALA A 1 185 ? 20.339 0.436 -23.030 1.00 94.00 185 ALA A O 1
ATOM 1475 N N . ILE A 1 186 ? 18.180 0.881 -22.534 1.00 93.31 186 ILE A N 1
ATOM 1476 C CA . ILE A 1 186 ? 17.592 -0.253 -23.246 1.00 93.31 186 ILE A CA 1
ATOM 1477 C C . ILE A 1 186 ? 16.488 0.290 -24.148 1.00 93.31 186 ILE A C 1
ATOM 1479 O O . ILE A 1 186 ? 15.591 0.977 -23.666 1.00 93.31 186 ILE A O 1
ATOM 1483 N N . HIS A 1 187 ? 16.574 -0.027 -25.438 1.00 92.38 187 HIS A N 1
ATOM 1484 C CA . HIS A 1 187 ? 15.558 0.303 -26.433 1.00 92.38 187 HIS A CA 1
ATOM 1485 C C . HIS A 1 187 ? 14.864 -0.976 -26.892 1.00 92.38 187 HIS A C 1
ATOM 1487 O O . HIS A 1 187 ? 15.480 -2.040 -26.948 1.00 92.38 187 HIS A O 1
ATOM 1493 N N . ILE A 1 188 ? 13.590 -0.880 -27.248 1.00 89.94 188 ILE A N 1
ATOM 1494 C CA . ILE A 1 188 ? 12.723 -2.015 -27.555 1.00 89.94 188 ILE A CA 1
ATOM 1495 C C . ILE A 1 188 ? 13.259 -2.852 -28.718 1.00 89.94 188 ILE A C 1
ATOM 1497 O O . ILE A 1 188 ? 13.232 -4.077 -28.664 1.00 89.94 188 ILE A O 1
ATOM 1501 N N . LYS A 1 189 ? 13.847 -2.197 -29.725 1.00 87.94 189 LYS A N 1
ATOM 1502 C CA . LYS A 1 189 ? 14.498 -2.833 -30.883 1.00 87.94 189 LYS A CA 1
ATOM 1503 C C . LYS A 1 189 ? 15.703 -3.707 -30.516 1.00 87.94 189 LYS A C 1
ATOM 1505 O O . LYS A 1 189 ? 16.084 -4.576 -31.291 1.00 87.94 189 LYS A O 1
ATOM 1510 N N . ASP A 1 190 ? 16.332 -3.440 -29.369 1.00 85.75 190 ASP A N 1
ATOM 1511 C CA . ASP A 1 190 ? 17.492 -4.194 -28.886 1.00 85.75 190 ASP A CA 1
ATOM 1512 C C . ASP A 1 190 ? 17.058 -5.418 -28.056 1.00 85.75 190 ASP A C 1
ATOM 1514 O O . ASP A 1 190 ? 17.897 -6.253 -27.712 1.00 85.75 190 ASP A O 1
ATOM 1518 N N . VAL A 1 191 ? 15.768 -5.501 -27.706 1.00 84.50 191 VAL A N 1
ATOM 1519 C CA . VAL A 1 191 ? 15.178 -6.530 -26.838 1.00 84.50 191 VAL A CA 1
ATOM 1520 C C . VAL A 1 191 ? 14.274 -7.468 -27.631 1.00 84.50 191 VAL A C 1
ATOM 1522 O O . VAL A 1 191 ? 14.446 -8.679 -27.550 1.00 84.50 191 VAL A O 1
ATOM 1525 N N . LEU A 1 192 ? 13.343 -6.920 -28.413 1.00 81.94 192 LEU A N 1
ATOM 1526 C CA . LEU A 1 192 ? 12.407 -7.685 -29.228 1.00 81.94 192 LEU A CA 1
ATOM 1527 C C . LEU A 1 192 ? 12.930 -7.804 -30.663 1.00 81.94 192 LEU A C 1
ATOM 1529 O O . LEU A 1 192 ? 13.189 -6.800 -31.328 1.00 81.94 192 LEU A O 1
ATOM 1533 N N . SER A 1 193 ? 13.028 -9.034 -31.171 1.00 64.94 193 SER A N 1
ATOM 1534 C CA . SER A 1 193 ? 13.131 -9.258 -32.618 1.00 64.94 193 SER A CA 1
ATOM 1535 C C . SER A 1 193 ? 11.760 -9.033 -33.276 1.00 64.94 193 SER A C 1
ATOM 1537 O O . SER A 1 193 ? 10.734 -9.302 -32.651 1.00 64.94 193 SER A O 1
ATOM 1539 N N . GLU A 1 194 ? 11.714 -8.563 -34.531 1.00 56.94 194 GLU A N 1
ATOM 1540 C CA . GLU A 1 194 ? 10.477 -8.206 -35.275 1.00 56.94 194 GLU A CA 1
ATOM 1541 C C . GLU A 1 194 ? 9.389 -9.311 -35.311 1.00 56.94 194 GLU A C 1
ATOM 1543 O O . GLU A 1 194 ? 8.255 -9.052 -35.707 1.00 56.94 194 GLU A O 1
ATOM 1548 N N . VAL A 1 195 ? 9.709 -10.539 -34.890 1.00 50.16 195 VAL A N 1
ATOM 1549 C CA . VAL A 1 195 ? 8.867 -11.739 -34.985 1.00 50.16 195 VAL A CA 1
ATOM 1550 C C . VAL A 1 195 ? 8.063 -12.039 -33.699 1.00 50.16 195 VAL A C 1
ATOM 1552 O O . VAL A 1 195 ? 7.093 -12.791 -33.768 1.00 50.16 195 VAL A O 1
ATOM 1555 N N . SER A 1 196 ? 8.392 -11.449 -32.538 1.00 52.47 196 SER A N 1
ATOM 1556 C CA . SER A 1 196 ? 7.851 -11.891 -31.227 1.00 52.47 196 SER A CA 1
ATOM 1557 C C . SER A 1 196 ? 6.613 -11.141 -30.704 1.00 52.47 196 SER A C 1
ATOM 1559 O O . SER A 1 196 ? 6.096 -11.502 -29.649 1.00 52.47 196 SER A O 1
ATOM 1561 N N . LEU A 1 197 ? 6.082 -10.128 -31.400 1.00 55.19 197 LEU A N 1
ATOM 1562 C CA . LEU A 1 197 ? 4.885 -9.393 -30.945 1.00 55.19 197 LEU A CA 1
ATOM 1563 C C . LEU A 1 197 ? 3.590 -10.176 -31.234 1.00 55.19 197 LEU A C 1
ATOM 1565 O O . LEU A 1 197 ? 2.705 -9.712 -31.952 1.00 55.19 197 LEU A O 1
ATOM 1569 N N . GLN A 1 198 ? 3.459 -11.383 -30.684 1.00 53.50 198 GLN A N 1
ATOM 1570 C CA . GLN A 1 198 ? 2.149 -12.014 -30.571 1.00 53.50 198 GLN A CA 1
ATOM 1571 C C . GLN A 1 198 ? 1.338 -11.237 -29.530 1.00 53.50 198 GLN A C 1
ATOM 1573 O O . GLN A 1 198 ? 1.773 -11.039 -28.397 1.00 53.50 198 GLN A O 1
ATOM 1578 N N . GLN A 1 199 ? 0.160 -10.750 -29.925 1.00 50.69 199 GLN A N 1
ATOM 1579 C CA . GLN A 1 199 ? -0.755 -10.079 -29.008 1.00 50.69 199 GLN A CA 1
ATOM 1580 C C . GLN A 1 199 ? -1.165 -11.045 -27.894 1.00 50.69 199 GLN A C 1
ATOM 1582 O O . GLN A 1 199 ? -1.991 -11.936 -28.095 1.00 50.69 199 GLN A O 1
ATOM 1587 N N . ASN A 1 200 ? -0.634 -10.837 -26.692 1.00 49.25 200 ASN A N 1
ATOM 1588 C CA . ASN A 1 200 ? -1.144 -11.513 -25.510 1.00 49.25 200 ASN A CA 1
ATOM 1589 C C . ASN A 1 200 ? -2.579 -11.034 -25.253 1.00 49.25 200 ASN A C 1
ATOM 1591 O O . ASN A 1 200 ? -2.807 -9.878 -24.902 1.00 49.25 200 ASN A O 1
ATOM 1595 N N . GLY A 1 201 ? -3.552 -11.928 -25.446 1.00 50.44 201 GLY A N 1
ATOM 1596 C CA . GLY A 1 201 ? -4.966 -11.674 -25.149 1.00 50.44 201 GLY A CA 1
ATOM 1597 C C . GLY A 1 201 ? -5.886 -11.424 -26.349 1.00 50.44 201 GLY A C 1
ATOM 1598 O O . GLY A 1 201 ? -7.087 -11.269 -26.132 1.00 50.44 201 GLY A O 1
ATOM 1599 N N . ALA A 1 202 ? -5.397 -11.444 -27.594 1.00 43.53 202 ALA A N 1
ATOM 1600 C CA . ALA A 1 202 ? -6.271 -11.459 -28.769 1.00 43.53 202 ALA A CA 1
ATOM 1601 C C . ALA A 1 202 ? -6.668 -12.901 -29.113 1.00 43.53 202 ALA A C 1
ATOM 1603 O O . ALA A 1 202 ? -6.118 -13.531 -30.014 1.00 43.53 202 ALA A O 1
ATOM 1604 N N . LEU A 1 203 ? -7.632 -13.445 -28.369 1.00 44.44 203 LEU A N 1
ATOM 1605 C CA . LEU A 1 203 ? -8.357 -14.620 -28.835 1.00 44.44 203 LEU A CA 1
ATOM 1606 C C . LEU A 1 203 ? -9.331 -14.147 -29.927 1.00 44.44 203 LEU A C 1
ATOM 1608 O O . LEU A 1 203 ? -10.461 -13.747 -29.641 1.00 44.44 203 LEU A O 1
ATOM 1612 N N . GLU A 1 204 ? -8.898 -14.158 -31.189 1.00 45.78 204 GLU A N 1
ATOM 1613 C CA . GLU A 1 204 ? -9.855 -14.234 -32.292 1.00 45.78 204 GLU A CA 1
ATOM 1614 C C . GLU A 1 204 ? -10.660 -15.529 -32.092 1.00 45.78 204 GLU A C 1
ATOM 1616 O O . GLU A 1 204 ? -10.128 -16.632 -32.185 1.00 45.78 204 GLU A O 1
ATOM 1621 N N . ASN A 1 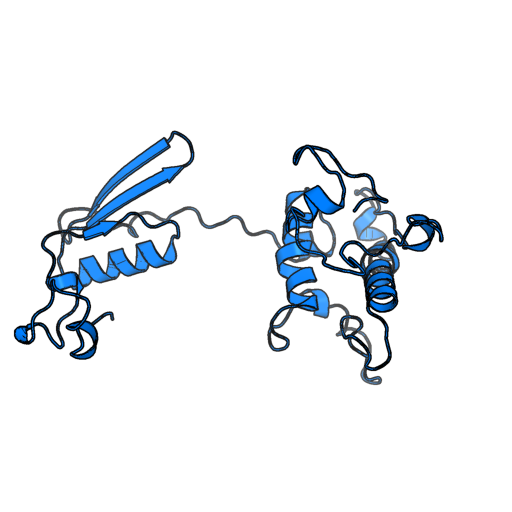205 ? -11.947 -15.369 -31.772 1.00 43.97 205 ASN A N 1
ATOM 1622 C CA . ASN A 1 205 ? -12.932 -16.405 -31.436 1.00 43.97 205 ASN A CA 1
ATOM 1623 C C . ASN A 1 205 ? -12.865 -16.962 -30.003 1.00 43.97 205 ASN A C 1
ATOM 1625 O O . ASN A 1 205 ? -12.408 -18.076 -29.754 1.00 43.97 205 ASN A O 1
ATOM 1629 N N . CYS A 1 206 ? -13.493 -16.244 -29.065 1.00 40.75 206 CYS A N 1
ATOM 1630 C CA . CYS A 1 206 ? -14.033 -16.829 -27.833 1.00 40.75 206 CYS A CA 1
ATOM 1631 C C . CYS A 1 206 ? -15.171 -17.817 -28.151 1.00 40.75 206 CYS A C 1
ATOM 1633 O O . CYS A 1 206 ? -16.349 -17.529 -27.933 1.00 40.75 206 CYS A O 1
ATOM 1635 N N . THR A 1 207 ? -14.836 -19.011 -28.639 1.00 39.34 207 THR A N 1
ATOM 1636 C CA . THR A 1 207 ? -15.666 -20.186 -28.377 1.00 39.34 207 THR A CA 1
ATOM 1637 C C . THR A 1 207 ? -15.409 -20.589 -26.932 1.00 39.34 207 THR A C 1
ATOM 1639 O O . THR A 1 207 ? -14.325 -21.061 -26.600 1.00 39.34 207 THR A O 1
ATOM 1642 N N . ASN A 1 208 ? -16.392 -20.322 -26.070 1.00 47.56 208 ASN A N 1
ATOM 1643 C CA . ASN A 1 208 ? -16.456 -20.814 -24.698 1.00 47.56 208 ASN A CA 1
ATOM 1644 C C . ASN A 1 208 ? -16.038 -22.287 -24.645 1.00 47.56 208 ASN A C 1
ATOM 1646 O O . ASN A 1 208 ? -16.827 -23.098 -25.103 1.00 47.56 208 ASN A O 1
ATOM 1650 N N . GLU A 1 209 ? -14.860 -22.599 -24.097 1.00 43.72 209 GLU A N 1
ATOM 1651 C CA . GLU A 1 209 ? -14.600 -23.667 -23.115 1.00 43.72 209 GLU A CA 1
ATOM 1652 C C . GLU A 1 209 ? -13.177 -23.483 -22.529 1.00 43.72 209 GLU A C 1
ATOM 1654 O O . GLU A 1 209 ? -12.172 -23.720 -23.190 1.00 43.72 209 GLU A O 1
ATOM 1659 N N . GLY A 1 210 ? -13.079 -23.065 -21.260 1.00 49.84 210 GLY A N 1
ATOM 1660 C CA . GLY A 1 210 ? -11.947 -23.431 -20.392 1.00 49.84 210 GLY A CA 1
ATOM 1661 C C . GLY A 1 210 ? -10.700 -22.535 -20.301 1.00 49.84 210 GLY A C 1
ATOM 1662 O O . GLY A 1 210 ? -9.796 -22.896 -19.549 1.00 49.84 210 GLY A O 1
ATOM 1663 N N . THR A 1 211 ? -10.600 -21.385 -20.970 1.00 48.31 211 THR A N 1
ATOM 1664 C CA . THR A 1 211 ? -9.392 -20.538 -20.874 1.00 48.31 211 THR A CA 1
ATOM 1665 C C . THR A 1 211 ? -9.384 -19.658 -19.619 1.00 48.31 211 THR A C 1
ATOM 1667 O O . THR A 1 211 ? -10.252 -18.815 -19.397 1.00 48.31 211 THR A O 1
ATOM 1670 N N . SER A 1 212 ? -8.382 -19.882 -18.767 1.00 47.69 212 SER A N 1
ATOM 1671 C CA . SER A 1 212 ? -8.130 -19.124 -17.539 1.00 47.69 212 SER A CA 1
ATOM 1672 C C . SER A 1 212 ? -7.833 -17.650 -17.852 1.00 47.69 212 SER A C 1
ATOM 1674 O O . SER A 1 212 ? -6.966 -17.339 -18.660 1.00 47.69 212 SER A O 1
ATOM 1676 N N . ILE A 1 213 ? -8.524 -16.742 -17.155 1.00 55.28 213 ILE A N 1
ATOM 1677 C CA . ILE A 1 213 ? -8.436 -15.269 -17.269 1.00 55.28 213 ILE A CA 1
ATOM 1678 C C . ILE A 1 213 ? -7.060 -14.730 -16.792 1.00 55.28 213 ILE A C 1
ATOM 1680 O O . ILE A 1 213 ? -6.807 -13.528 -16.785 1.00 55.28 213 ILE A O 1
ATOM 1684 N N . SER A 1 214 ? -6.144 -15.602 -16.362 1.00 57.41 214 SER A N 1
ATOM 1685 C CA . SER A 1 214 ? -4.824 -15.205 -15.874 1.00 57.41 214 SER A CA 1
ATOM 1686 C C . SER A 1 214 ? -3.838 -14.958 -17.018 1.00 57.41 214 SER A C 1
ATOM 1688 O O . SER A 1 214 ? -3.599 -15.841 -17.839 1.00 57.41 214 SER A O 1
ATOM 1690 N N . ALA A 1 215 ? -3.166 -13.803 -16.999 1.00 59.41 215 ALA A N 1
ATOM 1691 C CA . ALA A 1 215 ? -2.026 -13.528 -17.877 1.00 59.41 215 ALA A CA 1
ATOM 1692 C C . ALA A 1 215 ? -0.942 -14.623 -17.791 1.00 59.41 215 ALA A C 1
ATOM 1694 O O . ALA A 1 215 ? -0.325 -14.946 -18.798 1.00 59.41 215 ALA A O 1
ATOM 1695 N N . MET A 1 216 ? -0.769 -15.264 -16.624 1.00 61.31 216 MET A N 1
ATOM 1696 C CA . MET A 1 216 ? 0.189 -16.365 -16.463 1.00 61.31 216 MET A CA 1
ATOM 1697 C C . MET A 1 216 ? -0.174 -17.581 -17.315 1.00 61.31 216 MET A C 1
ATOM 1699 O O . MET A 1 216 ? 0.698 -18.150 -17.956 1.00 61.31 216 MET A O 1
ATOM 1703 N N . SER A 1 217 ? -1.453 -17.970 -17.363 1.00 60.00 217 SER A N 1
ATOM 1704 C CA . SER A 1 217 ? -1.873 -19.105 -18.194 1.00 60.00 217 SER A CA 1
ATOM 1705 C C . SER A 1 217 ? -1.763 -18.806 -19.685 1.00 60.00 217 SER A C 1
ATOM 1707 O O . SER A 1 217 ? -1.475 -19.711 -20.458 1.00 60.00 217 SER A O 1
ATOM 1709 N N . THR A 1 218 ? -1.964 -17.549 -20.085 1.00 60.59 218 THR A N 1
ATOM 1710 C CA . THR A 1 218 ? -1.822 -17.119 -21.483 1.00 60.59 218 THR A CA 1
ATOM 1711 C C . THR A 1 218 ? -0.364 -17.148 -21.943 1.00 60.59 218 THR A C 1
ATOM 1713 O O . THR A 1 218 ? -0.100 -17.451 -23.098 1.00 60.59 218 THR A O 1
ATOM 1716 N N . LEU A 1 219 ? 0.573 -16.901 -21.026 1.00 62.47 219 LEU A N 1
ATOM 1717 C CA . LEU A 1 219 ? 2.019 -16.964 -21.258 1.00 62.47 219 LEU A CA 1
ATOM 1718 C C . LEU A 1 219 ? 2.615 -18.377 -21.042 1.00 62.47 219 LEU A C 1
ATOM 1720 O O . LEU A 1 219 ? 3.831 -18.523 -20.994 1.00 62.47 219 LEU A O 1
ATOM 1724 N N . ASP A 1 220 ? 1.778 -19.410 -20.855 1.00 64.19 220 ASP A N 1
ATOM 1725 C CA . ASP A 1 220 ? 2.167 -20.783 -20.457 1.00 64.19 220 ASP A CA 1
ATOM 1726 C C . ASP A 1 220 ? 3.082 -20.844 -19.211 1.00 64.19 220 ASP A C 1
ATOM 1728 O O . ASP A 1 220 ? 3.888 -21.759 -19.015 1.00 64.19 220 ASP A O 1
ATOM 1732 N N . LEU A 1 221 ? 2.942 -19.863 -18.317 1.00 61.47 221 LEU A N 1
ATOM 1733 C CA . LEU A 1 221 ? 3.721 -19.770 -17.091 1.00 61.47 221 LEU A CA 1
ATOM 1734 C C . LEU A 1 221 ? 3.096 -20.644 -16.009 1.00 61.47 221 LEU A C 1
ATOM 1736 O O . LEU A 1 221 ? 2.008 -20.378 -15.491 1.00 61.47 221 LEU A O 1
ATOM 1740 N N . LYS A 1 222 ? 3.823 -21.701 -15.646 1.00 64.62 222 LYS A N 1
ATOM 1741 C CA . LYS A 1 222 ? 3.372 -22.715 -14.681 1.00 64.62 222 LYS A CA 1
ATOM 1742 C C . LYS A 1 222 ? 3.775 -22.395 -13.243 1.00 64.62 222 LYS A C 1
ATOM 1744 O O . LYS A 1 222 ? 3.172 -22.944 -12.322 1.00 64.62 222 LYS A O 1
ATOM 1749 N N . ASN A 1 223 ? 4.764 -21.522 -13.035 1.00 72.19 223 ASN A N 1
ATOM 1750 C CA . ASN A 1 223 ? 5.305 -21.220 -11.715 1.00 72.19 223 ASN A CA 1
ATOM 1751 C C . ASN A 1 223 ? 5.509 -19.703 -11.500 1.00 72.19 223 ASN A C 1
ATOM 1753 O O . ASN A 1 223 ? 6.322 -19.086 -12.183 1.00 72.19 223 ASN A O 1
ATOM 1757 N N . PRO A 1 224 ? 4.840 -19.091 -10.504 1.00 70.56 224 PRO A N 1
ATOM 1758 C CA . PRO A 1 224 ? 4.978 -17.664 -10.198 1.00 70.56 224 PRO A CA 1
ATOM 1759 C C . PRO A 1 224 ? 6.344 -17.274 -9.603 1.00 70.56 224 PRO A C 1
ATOM 1761 O O . PRO A 1 224 ? 6.572 -16.098 -9.333 1.00 70.56 224 PRO A O 1
ATOM 1764 N N . GLN A 1 225 ? 7.232 -18.239 -9.337 1.00 80.44 225 GLN A N 1
ATOM 1765 C CA . GLN A 1 225 ? 8.599 -17.985 -8.866 1.00 80.44 225 GLN A CA 1
ATOM 1766 C C . GLN A 1 225 ? 9.632 -17.929 -9.998 1.00 80.44 225 GLN A C 1
ATOM 1768 O O . GLN A 1 225 ? 10.800 -17.642 -9.725 1.00 80.44 225 GLN A O 1
ATOM 1773 N N . ASP A 1 226 ? 9.236 -18.221 -11.237 1.00 82.44 226 ASP A N 1
ATOM 1774 C CA . ASP A 1 226 ? 10.163 -18.211 -12.362 1.00 82.44 226 ASP A CA 1
ATOM 1775 C C . ASP A 1 226 ? 10.601 -16.774 -12.671 1.00 82.44 226 ASP A C 1
ATOM 1777 O O . ASP A 1 226 ? 9.796 -15.842 -12.707 1.00 82.44 226 ASP A O 1
ATOM 1781 N N . VAL A 1 227 ? 11.907 -16.588 -12.872 1.00 80.81 227 VAL A N 1
ATOM 1782 C CA . VAL A 1 227 ? 12.481 -15.287 -13.224 1.00 80.81 227 VAL A CA 1
ATOM 1783 C C . VAL A 1 227 ? 12.418 -15.127 -14.734 1.00 80.81 227 VAL A C 1
ATOM 1785 O O . VAL A 1 227 ? 13.040 -15.892 -15.467 1.00 80.81 227 VAL A O 1
ATOM 1788 N N . TRP A 1 228 ? 11.675 -14.120 -15.173 1.00 82.06 228 TRP A N 1
ATOM 1789 C CA . TRP A 1 228 ? 11.477 -13.795 -16.580 1.00 82.06 228 TRP A CA 1
ATOM 1790 C C . TRP A 1 228 ? 12.747 -13.215 -17.199 1.00 82.06 228 TRP A C 1
ATOM 1792 O O . TRP A 1 228 ? 13.509 -12.502 -16.532 1.00 82.06 228 TRP A O 1
ATOM 1802 N N . SER A 1 229 ? 12.976 -13.514 -18.476 1.00 85.06 229 SER A N 1
ATOM 1803 C CA . SER A 1 229 ? 14.044 -12.876 -19.239 1.00 85.06 229 SER A CA 1
ATOM 1804 C C . SER A 1 229 ? 13.711 -11.405 -19.519 1.00 85.06 229 SER A C 1
ATOM 1806 O O . SER A 1 229 ? 12.614 -10.930 -19.236 1.00 85.06 229 SER A O 1
ATOM 1808 N N . LEU A 1 230 ? 14.670 -10.647 -20.058 1.00 85.31 230 LEU A N 1
ATOM 1809 C CA . LEU A 1 230 ? 14.406 -9.265 -20.476 1.00 85.31 230 LEU A CA 1
ATOM 1810 C C . LEU A 1 230 ? 13.413 -9.193 -21.648 1.00 85.31 230 LEU A C 1
ATOM 1812 O O . LEU A 1 230 ? 12.738 -8.187 -21.771 1.00 85.31 230 LEU A O 1
ATOM 1816 N N . GLU A 1 231 ? 13.346 -10.226 -22.492 1.00 84.38 231 GLU A N 1
ATOM 1817 C CA . GLU A 1 231 ? 12.387 -10.296 -23.606 1.00 84.38 231 GLU A CA 1
ATOM 1818 C C . GLU A 1 231 ? 10.965 -10.579 -23.102 1.00 84.38 231 GLU A C 1
ATOM 1820 O O . GLU A 1 231 ? 10.001 -10.052 -23.646 1.00 84.38 231 GLU A O 1
ATOM 1825 N N . ASP A 1 232 ? 10.847 -11.376 -22.034 1.00 80.12 232 ASP A N 1
ATOM 1826 C CA . ASP A 1 232 ? 9.560 -11.733 -21.429 1.00 80.12 232 ASP A CA 1
ATOM 1827 C C . ASP A 1 232 ? 8.929 -10.579 -20.619 1.00 80.12 232 ASP A C 1
ATOM 1829 O O . ASP A 1 232 ? 7.707 -10.543 -20.472 1.00 80.12 232 ASP A O 1
ATOM 1833 N N . ASN A 1 233 ? 9.747 -9.680 -20.041 1.00 79.62 233 ASN A N 1
ATOM 1834 C CA . ASN A 1 233 ? 9.306 -8.539 -19.211 1.00 79.62 233 ASN A CA 1
ATOM 1835 C C . ASN A 1 233 ? 9.001 -7.286 -20.039 1.00 79.62 233 ASN A C 1
ATOM 1837 O O . ASN A 1 233 ? 7.947 -6.665 -19.773 1.00 79.62 233 ASN A O 1
#

pLDDT: mean 81.11, std 17.2, range [33.84, 98.06]

Organism: Vanilla planifolia (NCBI:txid51239)

Sequence (233 aa):
MDTIEVSNLNRQFLFRQSHVGQSKAKQFSVVLNGLDNLDARRHVNRLCLAAEVPLIESGTTGFLGQVTVHVKGKTECYECQPKPTPKSYPVCTITNTPSKFVHCVVWAKDLLFAKLFGDRNQDNDLNVRSSDVDGSKTTENVFELSPDEDPISYGQRIYDHVFGYNIELALANEETWRNRRKPKAIHIKDVLSEVSLQQNGALENCTNEGTSISAMSTLDLKNPQDVWSLEDN

InterPro domains:
  IPR000594 THIF-type NAD/FAD binding fold [PF00899] (26-105)
  IPR023318 Ubiquitin activating enzyme, alpha domain superfamily [G3DSA:1.10.10.520] (87-233)
  IPR035985 Ubiquitin-activating enzyme-like [SSF69572] (1-192)
  IPR045886 ThiF/MoeB/HesA family [PTHR10953] (26-178)

Secondary structure (DSSP, 8-state):
--B--GGGTTT-TT--GGGTTSBGGGG-S-EE---SSHHHHHHHHHHHHHHT--EEEEEEETTEEEEEEE-TTTS--TTSSPPPPPP---HHHHHT---SHHHHHHIIIIIIHHHHHS-TTS--GGGGGSSSS-S------TTSPPTT--HHHHHHHHHIIIIIIHHHHHHT-TTTTTTSPPP----GGGT--TT----TT--S----S---S-HHHHTT---TTPPPPTTT-